Protein AF-A0A953N365-F1 (afdb_monomer)

Structure (mmCIF, N/CA/C/O backbone):
data_AF-A0A953N365-F1
#
_entry.id   AF-A0A953N365-F1
#
loop_
_atom_site.group_PDB
_atom_site.id
_atom_site.type_symbol
_atom_site.label_atom_id
_atom_site.label_alt_id
_atom_site.label_comp_id
_atom_site.label_asym_id
_atom_site.label_entity_id
_atom_site.label_seq_id
_atom_site.pdbx_PDB_ins_code
_atom_site.Cartn_x
_atom_site.Cartn_y
_atom_site.Cartn_z
_atom_site.occupancy
_atom_site.B_iso_or_equiv
_atom_site.auth_seq_id
_atom_site.auth_comp_id
_atom_site.auth_asym_id
_atom_site.auth_atom_id
_atom_site.pdbx_PDB_model_num
ATOM 1 N N . MET A 1 1 ? -22.462 -4.982 56.643 1.00 61.59 1 MET A N 1
ATOM 2 C CA . MET A 1 1 ? -23.560 -4.053 56.995 1.00 61.59 1 MET A CA 1
ATOM 3 C C . MET A 1 1 ? -23.019 -2.972 57.906 1.00 61.59 1 MET A C 1
ATOM 5 O O . MET A 1 1 ? -22.316 -3.292 58.861 1.00 61.59 1 MET A O 1
ATOM 9 N N . ILE A 1 2 ? -23.339 -1.713 57.623 1.00 71.94 2 ILE A N 1
ATOM 10 C CA . ILE A 1 2 ? -23.044 -0.587 58.514 1.00 71.94 2 ILE A CA 1
ATOM 11 C C . ILE A 1 2 ? -23.687 -0.888 59.883 1.00 71.94 2 ILE A C 1
ATOM 13 O O . ILE A 1 2 ? -24.867 -1.233 59.947 1.00 71.94 2 ILE A O 1
ATOM 17 N N . LYS A 1 3 ? -22.914 -0.794 60.979 1.00 67.06 3 LYS A N 1
ATOM 18 C CA . LYS A 1 3 ? -23.350 -1.163 62.349 1.00 67.06 3 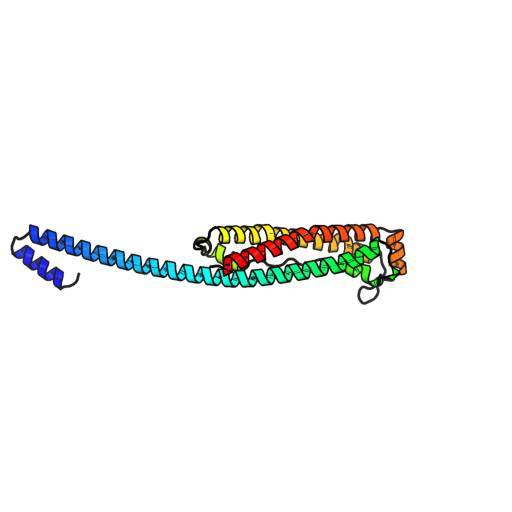LYS A CA 1
ATOM 19 C C . LYS A 1 3 ? -24.690 -0.530 62.750 1.00 67.06 3 LYS A C 1
ATOM 21 O O . LYS A 1 3 ? -25.456 -1.146 63.483 1.00 67.06 3 LYS A O 1
ATOM 26 N N . PHE A 1 4 ? -24.972 0.658 62.227 1.00 70.25 4 PHE A N 1
ATOM 27 C CA . PHE A 1 4 ? -26.191 1.425 62.459 1.00 70.25 4 PHE A CA 1
ATOM 28 C C . PHE A 1 4 ? -27.478 0.669 62.075 1.00 70.25 4 PHE A C 1
ATOM 30 O O . PHE A 1 4 ? -28.364 0.506 62.910 1.00 70.25 4 PHE A O 1
ATOM 37 N N . PHE A 1 5 ? -27.554 0.111 60.860 1.00 66.94 5 PHE A N 1
ATOM 38 C CA . PHE A 1 5 ? -28.740 -0.630 60.403 1.00 66.94 5 PHE A CA 1
ATOM 39 C C . PHE A 1 5 ? -28.930 -1.949 61.160 1.00 66.94 5 PHE A C 1
ATOM 41 O O . PHE A 1 5 ? -30.060 -2.349 61.440 1.00 66.94 5 PHE A O 1
ATOM 48 N N . ARG A 1 6 ? -27.828 -2.585 61.585 1.00 75.31 6 ARG A N 1
ATOM 49 C CA . ARG A 1 6 ? -27.864 -3.812 62.395 1.00 75.31 6 ARG A CA 1
ATOM 50 C C . ARG A 1 6 ? -28.521 -3.585 63.762 1.00 75.31 6 ARG A C 1
ATOM 52 O O . ARG A 1 6 ? -29.311 -4.423 64.187 1.00 75.31 6 ARG A O 1
ATOM 59 N N . ILE A 1 7 ? -28.202 -2.471 64.426 1.00 75.06 7 ILE A N 1
ATOM 60 C CA . ILE A 1 7 ? -28.732 -2.123 65.757 1.00 75.06 7 ILE A CA 1
ATOM 61 C C . ILE A 1 7 ? -30.238 -1.834 65.680 1.00 75.06 7 ILE A C 1
ATOM 63 O O . ILE A 1 7 ? -31.010 -2.367 66.472 1.00 75.06 7 ILE A O 1
ATOM 67 N N . ILE A 1 8 ? -30.677 -1.071 64.673 1.00 71.62 8 ILE A N 1
ATOM 68 C CA . ILE A 1 8 ? -32.102 -0.757 64.461 1.00 71.62 8 ILE A CA 1
ATOM 69 C C . ILE A 1 8 ? -32.916 -2.036 64.225 1.00 71.62 8 ILE A C 1
ATOM 71 O O . ILE A 1 8 ? -33.993 -2.212 64.794 1.00 71.62 8 ILE A O 1
ATOM 75 N N . ARG A 1 9 ? -32.380 -2.972 63.433 1.00 65.88 9 ARG A N 1
ATOM 76 C CA . ARG A 1 9 ? -33.026 -4.262 63.160 1.00 65.88 9 ARG A CA 1
ATOM 77 C C . ARG A 1 9 ? -33.187 -5.123 64.409 1.00 65.88 9 ARG A C 1
ATOM 79 O O . ARG A 1 9 ? -34.238 -5.727 64.585 1.00 65.88 9 ARG A O 1
ATOM 86 N N . GLN A 1 10 ? -32.157 -5.188 65.253 1.00 69.69 10 GLN A N 1
ATOM 87 C CA . GLN A 1 10 ? -32.201 -5.959 66.498 1.00 69.69 10 GLN A CA 1
ATOM 88 C C . GLN A 1 10 ? -33.268 -5.405 67.453 1.00 69.69 10 GLN A C 1
ATOM 90 O O . GLN A 1 10 ? -34.070 -6.183 67.963 1.00 69.69 10 GLN A O 1
ATOM 95 N N . ASN A 1 11 ? -33.360 -4.078 67.583 1.00 67.69 11 ASN A N 1
ATOM 96 C CA . ASN A 1 11 ? -34.347 -3.423 68.446 1.00 67.69 11 ASN A CA 1
ATOM 97 C C . ASN A 1 11 ? -35.804 -3.609 67.964 1.00 67.69 11 ASN A C 1
ATOM 99 O O . ASN A 1 11 ? -36.726 -3.687 68.772 1.00 67.69 11 ASN A O 1
ATOM 103 N N . LEU A 1 12 ? -36.043 -3.714 66.650 1.00 65.25 12 LEU A N 1
ATOM 104 C CA . LEU A 1 12 ? -37.392 -3.912 66.092 1.00 65.25 12 LEU A CA 1
ATOM 105 C C . LEU A 1 12 ? -37.914 -5.351 66.233 1.00 65.25 12 LEU A C 1
ATOM 107 O O . LEU A 1 12 ? -39.128 -5.553 66.309 1.00 65.25 12 LEU A O 1
ATOM 111 N N . VAL A 1 13 ? -37.014 -6.338 66.285 1.00 66.00 13 VAL A N 1
ATOM 112 C CA . VAL A 1 13 ? -37.360 -7.748 66.542 1.00 66.00 13 VAL A CA 1
ATOM 113 C C . VAL A 1 13 ? -37.726 -7.955 68.011 1.00 66.00 13 VAL A C 1
ATOM 115 O O . VAL A 1 13 ? -38.693 -8.653 68.300 1.00 66.00 13 VAL A O 1
ATOM 118 N N . THR A 1 14 ? -37.021 -7.297 68.937 1.00 67.06 14 THR A N 1
ATOM 119 C CA . THR A 1 14 ? -37.312 -7.373 70.379 1.00 67.06 14 THR A CA 1
ATOM 120 C C . THR A 1 14 ? -38.650 -6.738 70.773 1.00 67.06 14 THR A C 1
ATOM 122 O O . THR A 1 14 ? -39.190 -7.070 71.821 1.00 67.06 14 THR A O 1
ATOM 125 N N . GLU A 1 15 ? -39.220 -5.865 69.934 1.00 70.81 15 GLU A N 1
ATOM 126 C CA . GLU A 1 15 ? -40.501 -5.184 70.184 1.00 70.81 15 GLU A CA 1
ATOM 127 C C . GLU A 1 15 ? -41.728 -5.849 69.508 1.00 70.81 15 GLU A C 1
ATOM 129 O O . GLU A 1 15 ? -42.787 -5.227 69.437 1.00 70.81 15 GLU A O 1
ATOM 134 N N . ASN A 1 16 ? -41.629 -7.080 68.977 1.00 66.56 16 ASN A N 1
ATOM 135 C CA . ASN A 1 16 ? -42.711 -7.762 68.226 1.00 66.56 16 ASN A CA 1
ATOM 136 C C . ASN A 1 16 ? -43.213 -7.004 66.968 1.00 66.56 16 ASN A C 1
ATOM 138 O O . ASN A 1 16 ? -44.289 -7.283 66.436 1.00 66.56 16 ASN A O 1
ATOM 142 N N . LYS A 1 17 ? -42.430 -6.060 66.422 1.00 71.88 17 LYS A N 1
ATOM 143 C CA . LYS A 1 17 ? -42.801 -5.232 65.253 1.00 71.88 17 LYS A CA 1
ATOM 144 C C . LYS A 1 17 ? -42.319 -5.844 63.932 1.00 71.88 17 LYS A C 1
ATOM 146 O O . LYS A 1 17 ? -41.606 -5.198 63.158 1.00 71.88 17 LYS A O 1
ATOM 151 N N . PHE A 1 18 ? -42.743 -7.076 63.644 1.00 74.50 18 PHE A N 1
ATOM 152 C CA . PHE A 1 18 ? -42.303 -7.844 62.468 1.00 74.50 18 PHE A CA 1
ATOM 153 C C . PHE A 1 18 ? -42.528 -7.110 61.129 1.00 74.50 18 PHE A C 1
ATOM 155 O O . PHE A 1 18 ? -41.629 -7.058 60.291 1.00 74.50 18 PHE A O 1
ATOM 162 N N . SER A 1 19 ? -43.675 -6.441 60.950 1.00 76.69 19 SER A N 1
ATOM 163 C CA . SER A 1 19 ? -43.961 -5.672 59.725 1.00 76.69 19 SER A CA 1
ATOM 164 C C . SER A 1 19 ? 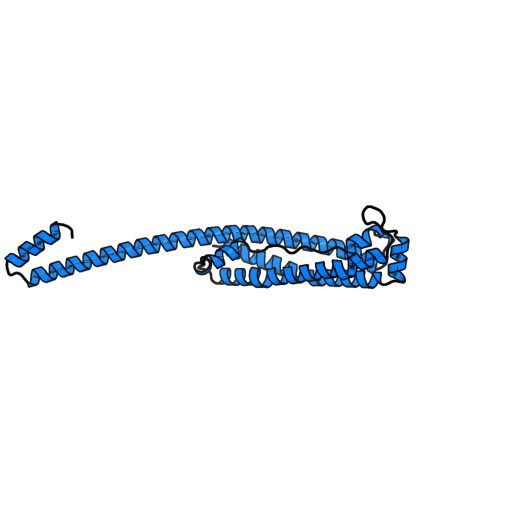-42.989 -4.508 59.507 1.00 76.69 19 SER A C 1
ATOM 166 O O . SER A 1 19 ? -42.607 -4.230 58.374 1.00 76.69 19 SER A O 1
ATOM 168 N N . LYS A 1 20 ? -42.536 -3.841 60.581 1.00 76.31 20 LYS A N 1
ATOM 169 C CA . LYS A 1 20 ? -41.533 -2.769 60.473 1.00 76.31 20 LYS A CA 1
ATOM 170 C C . LYS A 1 20 ? -40.164 -3.350 60.137 1.00 76.31 20 LYS A C 1
ATOM 172 O O . LYS A 1 20 ? -39.502 -2.835 59.245 1.00 76.31 20 LYS A O 1
ATOM 177 N N . TYR A 1 21 ? -39.773 -4.445 60.791 1.00 78.56 21 TYR A N 1
ATOM 178 C CA . TYR A 1 21 ? -38.533 -5.167 60.487 1.00 78.56 21 TYR A CA 1
ATOM 179 C C . TYR A 1 21 ? -38.414 -5.518 58.995 1.00 78.56 21 TYR A C 1
ATOM 181 O O . TYR A 1 21 ? -37.369 -5.263 58.396 1.00 78.56 21 TYR A O 1
ATOM 189 N N . LEU A 1 22 ? -39.490 -6.030 58.386 1.00 80.19 22 LEU A N 1
ATOM 190 C CA . LEU A 1 22 ? -39.501 -6.411 56.973 1.00 80.19 22 LEU A CA 1
ATOM 191 C C . LEU A 1 22 ? -39.268 -5.206 56.042 1.00 80.19 22 LEU A C 1
ATOM 193 O O . LEU A 1 22 ? -38.459 -5.296 55.123 1.00 80.19 22 LEU A O 1
ATOM 197 N N . ILE A 1 23 ? -39.899 -4.059 56.318 1.00 83.06 23 ILE A N 1
ATOM 198 C CA . ILE A 1 23 ? -39.712 -2.819 55.541 1.00 83.06 23 ILE A CA 1
ATOM 199 C C . ILE A 1 23 ? -38.255 -2.335 55.615 1.00 83.06 23 ILE A C 1
ATOM 201 O O . ILE A 1 23 ? -37.673 -1.974 54.593 1.00 83.06 23 ILE A O 1
ATOM 205 N N . TYR A 1 24 ? -37.637 -2.369 56.801 1.00 81.38 24 TYR A N 1
ATOM 206 C CA . TYR A 1 24 ? -36.236 -1.963 56.960 1.00 81.38 24 TYR A CA 1
ATOM 207 C C . TYR A 1 24 ? -35.256 -2.943 56.305 1.00 81.38 24 TYR A C 1
ATOM 209 O O . TYR A 1 24 ? -34.267 -2.504 55.723 1.00 81.38 24 TYR A O 1
ATOM 217 N N . ALA A 1 25 ? -35.525 -4.251 56.357 1.00 83.25 25 ALA A N 1
ATOM 218 C CA . ALA A 1 25 ? -34.706 -5.255 55.679 1.00 83.25 25 ALA A CA 1
ATOM 219 C C . ALA A 1 25 ? -34.778 -5.116 54.147 1.00 83.25 25 ALA A C 1
ATOM 221 O O . ALA A 1 25 ? -33.750 -5.184 53.477 1.00 83.25 25 ALA A O 1
ATOM 222 N N . ILE A 1 26 ? -35.967 -4.848 53.594 1.00 88.31 26 ILE A N 1
ATOM 223 C CA . ILE A 1 26 ? -36.145 -4.560 52.163 1.00 88.31 26 ILE A CA 1
ATOM 224 C C . ILE A 1 26 ? -35.419 -3.264 51.780 1.00 88.31 26 ILE A C 1
ATOM 226 O O . ILE A 1 26 ? -34.705 -3.239 50.781 1.00 88.31 26 ILE A O 1
ATOM 230 N N . GLY A 1 27 ? -35.536 -2.210 52.594 1.00 89.38 27 GLY A N 1
ATOM 231 C CA . GLY A 1 27 ? -34.811 -0.956 52.378 1.00 89.38 27 GLY A CA 1
ATOM 232 C C . GLY A 1 27 ? -33.288 -1.137 52.366 1.00 89.38 27 GLY A C 1
ATOM 233 O O . GLY A 1 27 ? -32.612 -0.567 51.513 1.00 89.38 27 GLY A O 1
ATOM 234 N N . GLU A 1 28 ? -32.745 -1.973 53.259 1.00 88.38 28 GLU A N 1
ATOM 235 C CA . GLU A 1 28 ? -31.317 -2.316 53.294 1.00 88.38 28 GLU A CA 1
ATOM 236 C C . GLU A 1 28 ? -30.876 -3.052 52.019 1.00 88.38 28 GLU A C 1
ATOM 238 O O . GLU A 1 28 ? -29.848 -2.705 51.438 1.00 88.38 28 GLU A O 1
ATOM 243 N N . ILE A 1 29 ? -31.670 -4.013 51.538 1.00 91.00 29 ILE A N 1
ATOM 244 C CA . ILE A 1 29 ? -31.391 -4.729 50.284 1.00 91.00 29 ILE A CA 1
ATOM 245 C C . ILE A 1 29 ? -31.413 -3.764 49.095 1.00 91.00 29 ILE A C 1
ATOM 247 O O . ILE A 1 29 ? -30.477 -3.769 48.301 1.00 91.00 29 ILE A O 1
ATOM 251 N N . ILE A 1 30 ? -32.430 -2.904 48.988 1.00 93.56 30 ILE A N 1
ATOM 252 C CA . ILE A 1 30 ? -32.538 -1.917 47.903 1.00 93.56 30 ILE A CA 1
ATOM 253 C C . ILE A 1 30 ? -31.327 -0.977 47.905 1.00 93.56 30 ILE A C 1
ATOM 255 O O . ILE A 1 30 ? -30.744 -0.727 46.854 1.00 93.56 30 ILE A O 1
ATOM 259 N N . LEU A 1 31 ? -30.903 -0.499 49.077 1.00 92.06 31 LEU A N 1
ATOM 260 C CA . LEU A 1 31 ? -29.749 0.393 49.198 1.00 92.06 31 LEU A CA 1
ATOM 261 C C . LEU A 1 31 ? -28.439 -0.302 48.792 1.00 92.06 31 LEU A C 1
ATOM 263 O O . LEU A 1 31 ? -27.617 0.296 48.098 1.00 92.06 31 LEU A O 1
ATOM 267 N N . VAL A 1 32 ? -28.259 -1.574 49.163 1.00 92.94 32 VAL A N 1
ATOM 268 C CA . VAL A 1 32 ? -27.117 -2.390 48.714 1.00 92.94 32 VAL A CA 1
ATOM 269 C C . VAL A 1 32 ? -27.152 -2.603 47.200 1.00 92.94 32 VAL A C 1
ATOM 271 O O . VAL A 1 32 ? -26.127 -2.431 46.543 1.00 92.94 32 VAL A O 1
ATOM 274 N N . VAL A 1 33 ? -28.317 -2.927 46.634 1.00 96.06 33 VAL A N 1
ATOM 275 C CA . VAL A 1 33 ? -28.493 -3.117 45.186 1.00 96.06 33 VAL A CA 1
ATOM 276 C C . VAL A 1 33 ? -28.160 -1.832 44.427 1.00 96.06 33 VAL A C 1
ATOM 278 O O . VAL A 1 33 ? -27.395 -1.889 43.469 1.00 96.06 33 VAL A O 1
ATOM 281 N N . ILE A 1 34 ? -28.638 -0.669 44.882 1.00 97.19 34 ILE A N 1
ATOM 282 C CA . ILE A 1 34 ? -28.282 0.635 44.296 1.00 97.19 34 ILE A CA 1
ATOM 283 C C . ILE A 1 34 ? -26.765 0.857 44.345 1.00 97.19 34 ILE A C 1
ATOM 285 O O . ILE A 1 34 ? -26.176 1.261 43.345 1.00 97.19 34 ILE A O 1
ATOM 289 N N . GLY A 1 35 ? -26.117 0.546 45.472 1.00 96.38 35 GLY A N 1
ATOM 290 C CA . GLY A 1 35 ? -24.662 0.646 45.602 1.00 96.38 35 GLY A CA 1
ATOM 291 C C . GLY A 1 35 ? -23.907 -0.224 44.591 1.00 96.38 35 GLY A C 1
ATOM 292 O O . GLY A 1 35 ? -22.968 0.252 43.953 1.00 96.38 35 GLY A O 1
ATOM 29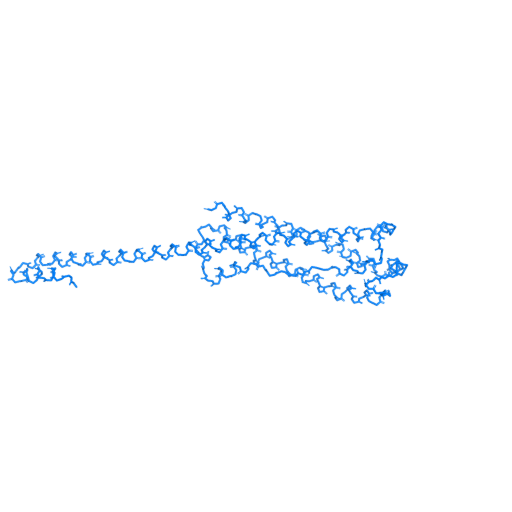3 N N . ILE A 1 36 ? -24.344 -1.472 44.394 1.00 96.50 36 ILE A N 1
ATOM 294 C CA . ILE A 1 36 ? -23.760 -2.394 43.406 1.00 96.50 36 ILE A CA 1
ATOM 295 C C . ILE A 1 36 ? -23.976 -1.870 41.981 1.00 96.50 36 ILE A C 1
ATOM 297 O O . ILE A 1 36 ? -23.036 -1.847 41.190 1.00 96.50 36 ILE A O 1
ATOM 301 N N . LEU A 1 37 ? -25.186 -1.409 41.655 1.00 97.44 37 LEU A N 1
ATOM 302 C CA . LEU A 1 37 ? -25.501 -0.873 40.330 1.00 97.44 37 LEU A CA 1
ATOM 303 C C . LEU A 1 37 ? -24.665 0.368 40.003 1.00 97.44 37 LEU A C 1
ATOM 305 O O . LEU A 1 37 ? -24.142 0.469 38.894 1.00 97.44 37 LEU A O 1
ATOM 309 N N . ILE A 1 38 ? -24.484 1.282 40.961 1.00 97.12 38 ILE A N 1
ATOM 310 C CA . ILE A 1 38 ? -23.616 2.455 40.793 1.00 97.12 38 ILE A CA 1
ATOM 311 C C . ILE A 1 38 ? -22.163 2.017 40.578 1.00 97.12 38 ILE A C 1
ATOM 313 O O . ILE A 1 38 ? -21.513 2.515 39.662 1.00 97.12 38 ILE A O 1
ATOM 317 N N . ALA A 1 39 ? -21.661 1.060 41.365 1.00 96.88 39 ALA A N 1
ATOM 318 C CA . ALA A 1 39 ? -20.298 0.551 41.213 1.00 96.88 39 ALA A CA 1
ATOM 319 C C . ALA A 1 39 ? -20.058 -0.072 39.824 1.00 96.88 39 ALA A C 1
ATOM 321 O O . ALA A 1 39 ? -19.062 0.249 39.176 1.00 96.88 39 ALA A O 1
ATOM 322 N N . ILE A 1 40 ? -20.990 -0.899 39.336 1.00 97.75 40 ILE A N 1
ATOM 323 C CA . ILE A 1 40 ? -20.934 -1.477 37.982 1.00 97.75 40 ILE A CA 1
ATOM 324 C C . ILE A 1 40 ? -20.993 -0.370 36.925 1.00 97.75 40 ILE A C 1
ATOM 326 O O . ILE A 1 40 ? -20.210 -0.382 35.980 1.00 97.75 40 ILE A O 1
ATOM 330 N N . SER A 1 41 ? -21.874 0.616 37.102 1.00 96.06 41 SER A N 1
ATOM 331 C CA . SER A 1 41 ? -22.034 1.723 36.152 1.00 96.06 41 SER A CA 1
ATOM 332 C C . SER A 1 41 ? -20.763 2.568 36.035 1.00 96.06 41 SER A C 1
ATOM 334 O O . SER A 1 41 ? -20.340 2.886 34.927 1.00 96.06 41 SER A O 1
ATOM 336 N N . ILE A 1 42 ? -20.113 2.891 37.159 1.00 97.38 42 ILE A N 1
ATOM 337 C CA . ILE A 1 42 ? -18.836 3.625 37.179 1.00 97.38 42 ILE A CA 1
ATOM 338 C C . ILE A 1 42 ? -17.732 2.807 36.500 1.00 97.38 42 ILE A C 1
ATOM 340 O O . ILE A 1 42 ? -16.946 3.361 35.731 1.00 97.38 42 ILE A O 1
ATOM 344 N N . ASN A 1 43 ? -17.674 1.497 36.761 1.00 97.00 43 ASN A N 1
ATOM 345 C CA . ASN A 1 43 ? -16.692 0.616 36.135 1.00 97.00 43 ASN A CA 1
ATOM 346 C C . ASN A 1 43 ? -16.873 0.552 34.611 1.00 97.00 43 ASN A C 1
ATOM 348 O O . ASN A 1 43 ? -15.904 0.752 33.883 1.00 97.00 43 ASN A O 1
ATOM 352 N N . ASN A 1 44 ? -18.104 0.347 34.136 1.00 97.00 44 ASN A N 1
ATOM 353 C CA . ASN A 1 44 ? -18.409 0.302 32.705 1.00 97.00 44 ASN A CA 1
ATOM 354 C C . ASN A 1 44 ? -18.087 1.637 32.024 1.00 97.00 44 ASN A C 1
ATOM 356 O O . ASN A 1 44 ? -17.410 1.651 31.007 1.00 97.00 44 ASN A O 1
ATOM 360 N N . TRP A 1 45 ? -18.453 2.766 32.640 1.00 97.00 45 TRP A N 1
ATOM 361 C CA . TRP A 1 45 ? -18.104 4.087 32.112 1.00 97.00 45 TRP A CA 1
ATOM 362 C C . TRP A 1 45 ? -16.586 4.306 32.004 1.00 97.00 45 TRP A C 1
ATOM 364 O O . TRP A 1 45 ? -16.106 4.908 31.042 1.00 97.00 45 TRP A O 1
ATOM 374 N N . ASN A 1 46 ? -15.806 3.814 32.973 1.00 97.12 46 ASN A N 1
ATOM 375 C CA . ASN A 1 46 ? -14.349 3.889 32.899 1.00 97.12 46 ASN A CA 1
ATOM 376 C C . ASN A 1 46 ? -13.775 3.009 31.774 1.00 97.12 46 ASN A C 1
ATOM 378 O O . ASN A 1 46 ? -12.846 3.455 31.103 1.00 97.12 46 ASN A O 1
ATOM 382 N N . ILE A 1 47 ? -14.319 1.805 31.563 1.00 96.38 47 ILE A N 1
ATOM 383 C CA . ILE A 1 47 ? -13.936 0.916 30.454 1.00 96.38 47 ILE A CA 1
ATOM 384 C C . ILE A 1 47 ? -14.238 1.595 29.115 1.00 96.38 47 ILE A C 1
ATOM 386 O O . ILE A 1 47 ? -13.310 1.806 28.337 1.00 96.38 47 ILE A O 1
ATOM 390 N N . ASP A 1 48 ? -15.471 2.067 28.912 1.00 95.38 48 ASP A N 1
ATOM 391 C CA . ASP A 1 48 ? -15.882 2.764 27.687 1.00 95.38 48 ASP A CA 1
ATOM 392 C C . ASP A 1 48 ? -14.968 3.967 27.392 1.00 95.38 48 ASP A C 1
ATOM 394 O O . ASP A 1 48 ? -14.580 4.225 26.252 1.00 95.38 48 ASP A O 1
ATOM 398 N N . ARG A 1 49 ? -14.584 4.725 28.429 1.00 96.38 49 ARG A N 1
ATOM 399 C CA . ARG A 1 49 ? -13.661 5.862 28.296 1.00 96.38 49 ARG A CA 1
ATOM 400 C C . ARG A 1 49 ? -12.270 5.427 27.831 1.00 96.38 49 ARG A C 1
ATOM 402 O O . ARG A 1 49 ? -11.66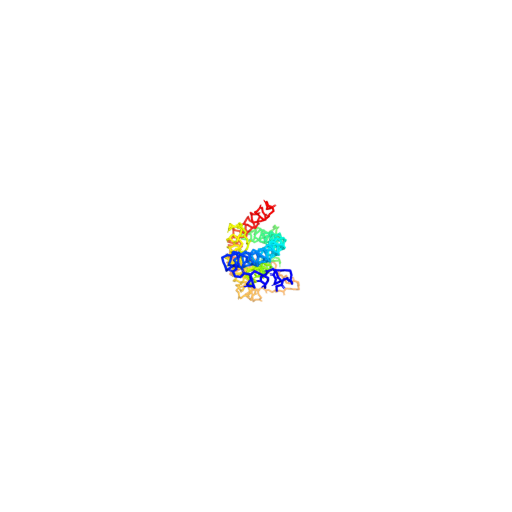6 6.123 27.014 1.00 96.38 49 ARG A O 1
ATOM 409 N N . LEU A 1 50 ? -11.738 4.336 28.382 1.00 97.25 50 LEU A N 1
ATOM 410 C CA . LEU A 1 50 ? -10.422 3.815 28.007 1.00 97.25 50 LEU A CA 1
ATOM 411 C C . LEU A 1 50 ? -10.435 3.277 26.572 1.00 97.25 50 LEU A C 1
ATOM 413 O O . LEU A 1 50 ? -9.557 3.640 25.795 1.00 97.25 50 LEU A O 1
ATOM 417 N N . GLU A 1 51 ? -11.471 2.531 26.191 1.00 96.88 51 GLU A N 1
ATOM 418 C CA . GLU A 1 51 ? -11.648 2.020 24.828 1.00 96.88 51 GLU A CA 1
ATOM 419 C C . GLU A 1 51 ? -11.745 3.158 23.805 1.00 96.88 51 GLU A C 1
ATOM 421 O O . GLU A 1 51 ? -11.067 3.133 22.779 1.00 96.88 51 GLU A O 1
ATOM 426 N N . LYS A 1 52 ? -12.515 4.218 24.095 1.00 95.25 52 LYS A N 1
ATOM 427 C CA . LYS A 1 52 ? -12.595 5.400 23.216 1.00 95.25 52 LYS A CA 1
ATOM 428 C C . LYS A 1 52 ? -11.247 6.095 23.046 1.00 95.25 52 LYS A C 1
ATOM 430 O O . LYS A 1 52 ? -10.931 6.550 21.946 1.00 95.25 52 LYS A O 1
ATOM 435 N N . LYS A 1 53 ? -10.448 6.171 24.115 1.00 96.75 53 LYS A N 1
ATOM 436 C CA . LYS A 1 53 ? -9.093 6.729 24.057 1.00 96.75 53 LYS A CA 1
ATOM 437 C C . LYS A 1 53 ? -8.178 5.869 23.183 1.00 96.75 53 LYS A C 1
ATOM 439 O O . LYS A 1 53 ? -7.436 6.413 22.373 1.00 96.75 53 LYS A O 1
ATOM 444 N N . GLU A 1 54 ? -8.242 4.548 23.310 1.00 97.56 54 GLU A N 1
ATOM 445 C CA . GLU A 1 54 ? -7.458 3.644 22.464 1.00 97.56 54 GLU A CA 1
ATOM 446 C C . GLU A 1 54 ? -7.883 3.706 20.996 1.00 97.56 54 GLU A C 1
ATOM 448 O O . GLU A 1 54 ? -7.020 3.775 20.124 1.00 97.56 54 GLU A O 1
ATOM 453 N N . VAL A 1 55 ? -9.189 3.776 20.709 1.00 97.38 55 VAL A N 1
ATOM 454 C CA . VAL A 1 55 ? -9.694 4.005 19.347 1.00 97.38 55 VAL A CA 1
ATOM 455 C C . VAL A 1 55 ? -9.111 5.289 18.760 1.00 97.38 55 VAL A C 1
ATOM 457 O O . VAL A 1 55 ? -8.644 5.266 17.625 1.00 97.38 55 VAL A O 1
ATOM 460 N N . ALA A 1 56 ? -9.121 6.396 19.508 1.00 96.50 56 ALA A N 1
ATOM 461 C CA . ALA A 1 56 ? -8.558 7.662 19.041 1.00 96.50 56 ALA A CA 1
ATOM 462 C C . ALA A 1 56 ? -7.058 7.535 18.726 1.00 96.50 56 ALA A C 1
ATOM 464 O O . ALA A 1 56 ? -6.637 7.902 17.632 1.00 96.50 56 ALA A O 1
ATOM 465 N N . ASN A 1 57 ? -6.283 6.920 19.626 1.00 97.75 57 ASN A N 1
ATOM 466 C CA . ASN A 1 57 ? -4.850 6.694 19.421 1.00 97.75 57 ASN A CA 1
ATOM 467 C C . ASN A 1 57 ? -4.565 5.839 18.173 1.00 97.75 57 ASN A C 1
ATOM 469 O O . ASN A 1 57 ? -3.641 6.133 17.417 1.00 97.75 57 ASN A O 1
ATOM 473 N N . PHE A 1 58 ? -5.337 4.770 17.947 1.00 98.19 58 PHE A N 1
ATOM 474 C CA . PHE A 1 58 ? -5.178 3.943 16.749 1.00 98.19 58 PHE A CA 1
ATOM 475 C C . PHE A 1 58 ? -5.532 4.709 15.478 1.00 98.19 58 PHE A C 1
ATOM 477 O O . PHE A 1 58 ? -4.812 4.594 14.492 1.00 98.19 58 PHE A O 1
ATOM 484 N N . LEU A 1 59 ? -6.615 5.491 15.488 1.00 97.62 59 LEU A N 1
ATOM 485 C CA . LEU A 1 59 ? -7.020 6.273 14.322 1.00 97.62 59 LEU A CA 1
ATOM 486 C C . LEU A 1 59 ? -5.987 7.354 13.965 1.00 97.62 59 LEU A C 1
ATOM 488 O O . LEU A 1 59 ? -5.716 7.526 12.784 1.00 97.62 59 LEU A O 1
ATOM 492 N N . GLU A 1 60 ? -5.356 8.000 14.949 1.00 97.81 60 GLU A N 1
ATOM 493 C CA . GLU A 1 60 ? -4.259 8.960 14.731 1.00 97.81 60 GLU A CA 1
ATOM 494 C C . GLU A 1 60 ? -3.020 8.293 14.101 1.00 97.81 60 GLU A C 1
ATOM 496 O O . GLU A 1 60 ? -2.418 8.806 13.152 1.00 97.81 60 GLU A O 1
ATOM 501 N N . GLN A 1 61 ? -2.651 7.101 14.581 1.00 98.31 61 GLN A N 1
ATOM 502 C CA . GLN A 1 61 ? -1.556 6.329 13.986 1.00 98.31 61 GLN A CA 1
ATOM 503 C C . GLN A 1 61 ? -1.888 5.888 12.560 1.00 98.31 61 GLN A C 1
ATOM 505 O O . GLN A 1 61 ? -1.054 6.019 11.669 1.00 98.31 61 GLN A O 1
ATOM 510 N N . ILE A 1 62 ? -3.109 5.402 12.335 1.00 98.50 62 ILE A N 1
ATOM 511 C CA . ILE A 1 62 ? -3.589 4.998 11.011 1.00 98.50 62 ILE A CA 1
ATOM 512 C C . ILE A 1 62 ? -3.606 6.197 10.060 1.00 98.50 62 ILE A C 1
ATOM 514 O O . ILE A 1 62 ? -3.179 6.063 8.923 1.00 98.50 62 ILE A O 1
ATOM 518 N N . GLU A 1 63 ? -4.037 7.377 10.503 1.00 98.38 63 GLU A N 1
ATOM 519 C CA . GLU A 1 63 ? -3.967 8.603 9.700 1.00 98.38 63 GLU A CA 1
ATOM 520 C C . GLU A 1 63 ? -2.526 8.920 9.278 1.00 98.38 63 GLU A C 1
ATOM 522 O O . GLU A 1 63 ? -2.259 9.221 8.112 1.00 98.38 63 GLU A O 1
ATOM 527 N N . THR A 1 64 ? -1.577 8.796 10.206 1.00 98.31 64 THR A N 1
ATOM 528 C CA . THR A 1 64 ? -0.150 8.969 9.907 1.00 98.31 64 THR A CA 1
ATOM 529 C C . THR A 1 64 ? 0.329 7.935 8.882 1.00 98.31 64 THR A C 1
ATOM 531 O O . THR A 1 64 ? 0.985 8.293 7.905 1.00 98.31 64 THR A O 1
ATOM 534 N N . GLU A 1 65 ? -0.025 6.659 9.056 1.00 98.56 65 GLU A N 1
ATOM 535 C CA . GLU A 1 65 ? 0.304 5.582 8.113 1.00 98.56 65 GLU A CA 1
ATOM 536 C C . GLU A 1 65 ? -0.312 5.814 6.724 1.00 98.56 65 GLU A C 1
ATOM 538 O O . GLU A 1 65 ? 0.381 5.642 5.725 1.00 98.56 65 GLU A O 1
ATOM 543 N N . LEU A 1 66 ? -1.562 6.278 6.637 1.00 98.75 66 LEU A N 1
ATOM 544 C CA . LEU A 1 66 ? -2.227 6.607 5.370 1.00 98.75 66 LEU A CA 1
ATOM 545 C C . LEU A 1 66 ? -1.503 7.726 4.612 1.00 98.75 66 LEU A C 1
ATOM 547 O O . LEU A 1 66 ? -1.382 7.664 3.389 1.00 98.75 66 LEU A O 1
ATOM 551 N N . ASN A 1 67 ? -0.975 8.730 5.315 1.00 98.56 67 ASN A N 1
ATOM 552 C CA . ASN A 1 67 ? -0.148 9.760 4.684 1.00 98.56 67 ASN A CA 1
ATOM 553 C C . ASN A 1 67 ? 1.149 9.170 4.105 1.00 98.56 67 ASN A C 1
ATOM 555 O O . ASN A 1 67 ? 1.530 9.503 2.981 1.00 98.56 67 ASN A O 1
ATOM 559 N N . TRP A 1 68 ? 1.801 8.251 4.824 1.00 98.44 68 TRP A N 1
ATOM 560 C CA . TRP A 1 68 ? 2.966 7.528 4.301 1.00 98.44 68 TRP A CA 1
ATOM 561 C C . TRP A 1 68 ? 2.622 6.635 3.108 1.00 98.44 68 TRP A C 1
ATOM 563 O O . TRP A 1 68 ? 3.411 6.547 2.167 1.00 98.44 68 TRP A O 1
ATOM 573 N N . ASP A 1 69 ? 1.447 6.006 3.113 1.00 98.44 69 ASP A N 1
ATOM 574 C CA . ASP A 1 69 ? 0.952 5.227 1.979 1.00 98.44 69 ASP A CA 1
ATOM 575 C C . ASP A 1 69 ? 0.796 6.105 0.732 1.00 98.44 69 ASP A C 1
ATOM 577 O O . ASP A 1 69 ? 1.273 5.742 -0.342 1.00 98.44 69 ASP A O 1
ATOM 581 N N . ILE A 1 70 ? 0.193 7.291 0.872 1.00 98.62 70 ILE A N 1
ATOM 582 C CA . ILE A 1 70 ? 0.038 8.257 -0.226 1.00 98.62 70 ILE A CA 1
ATOM 583 C C . ILE A 1 70 ? 1.403 8.688 -0.774 1.00 98.62 70 ILE A C 1
ATOM 585 O O . ILE A 1 70 ? 1.581 8.762 -1.990 1.00 98.62 70 ILE A O 1
ATOM 589 N N . ILE A 1 71 ? 2.379 8.964 0.097 1.00 98.31 71 ILE A N 1
ATOM 590 C CA . ILE A 1 71 ? 3.743 9.320 -0.324 1.00 98.31 71 ILE A CA 1
ATOM 591 C C . ILE A 1 71 ? 4.370 8.177 -1.132 1.00 98.31 71 ILE A C 1
ATOM 593 O O . ILE A 1 71 ? 4.891 8.421 -2.221 1.00 98.31 71 ILE A O 1
ATOM 597 N N . HIS A 1 72 ? 4.270 6.940 -0.641 1.00 97.81 72 HIS A N 1
ATOM 598 C CA . HIS A 1 72 ? 4.769 5.746 -1.330 1.00 97.81 72 HIS A CA 1
ATOM 599 C C . HIS A 1 72 ? 4.138 5.579 -2.719 1.00 97.81 72 HIS A C 1
ATOM 601 O O . HIS A 1 72 ? 4.841 5.395 -3.716 1.00 97.81 72 HIS A O 1
ATOM 607 N N . PHE A 1 73 ? 2.813 5.696 -2.810 1.00 98.19 73 PHE A N 1
ATOM 608 C CA . PHE A 1 73 ? 2.097 5.583 -4.078 1.00 98.19 73 PHE A CA 1
ATOM 609 C C . PHE A 1 73 ? 2.488 6.685 -5.069 1.00 98.19 73 PHE A C 1
ATOM 611 O O . PHE A 1 73 ? 2.743 6.386 -6.233 1.00 98.19 73 PHE A O 1
ATOM 618 N N . ASN A 1 74 ? 2.624 7.936 -4.620 1.00 98.25 74 ASN A N 1
ATOM 619 C CA . ASN A 1 74 ? 3.066 9.039 -5.479 1.00 98.25 74 ASN A CA 1
ATOM 620 C C . ASN A 1 74 ? 4.502 8.854 -5.988 1.00 98.25 74 ASN A C 1
ATOM 622 O O . ASN A 1 74 ? 4.784 9.131 -7.153 1.00 98.25 74 ASN A O 1
ATOM 626 N N . GLN A 1 75 ? 5.413 8.366 -5.143 1.00 97.19 75 GLN A N 1
ATOM 627 C CA . GLN A 1 75 ? 6.784 8.051 -5.559 1.00 97.19 75 GLN A CA 1
ATOM 628 C C . GLN A 1 75 ? 6.806 6.928 -6.601 1.00 97.19 75 GLN A C 1
ATOM 630 O O . GLN A 1 75 ? 7.502 7.036 -7.611 1.00 97.19 75 GLN A O 1
ATOM 635 N N . THR A 1 76 ? 6.001 5.884 -6.389 1.00 96.69 76 THR A N 1
ATOM 636 C CA . THR A 1 76 ? 5.837 4.777 -7.342 1.00 96.69 76 THR A CA 1
ATOM 637 C C . THR A 1 76 ? 5.317 5.291 -8.685 1.00 96.69 76 THR A C 1
ATOM 639 O O . THR A 1 76 ? 5.902 4.998 -9.725 1.00 96.69 76 THR A O 1
ATOM 642 N N . LEU A 1 77 ? 4.269 6.120 -8.665 1.00 97.06 77 LEU A N 1
ATOM 643 C CA . LEU A 1 77 ? 3.671 6.700 -9.866 1.00 97.06 77 LEU A CA 1
ATOM 644 C C . LEU A 1 77 ? 4.661 7.588 -10.629 1.00 97.06 77 LEU A C 1
ATOM 646 O O . LEU A 1 77 ? 4.788 7.463 -11.844 1.00 97.06 77 LEU A O 1
ATOM 650 N N . SER A 1 78 ? 5.408 8.437 -9.920 1.00 97.25 78 SER A N 1
ATOM 651 C CA . SER A 1 78 ? 6.430 9.295 -10.527 1.00 97.25 78 SER A CA 1
ATOM 652 C C . SER A 1 78 ? 7.549 8.484 -11.183 1.00 97.25 78 SER A C 1
ATOM 654 O O . SER A 1 78 ? 8.008 8.845 -12.268 1.00 97.25 78 SER A O 1
ATOM 656 N N . ASN A 1 79 ? 7.974 7.380 -10.559 1.00 95.56 79 ASN A N 1
ATOM 657 C CA . ASN A 1 79 ? 8.945 6.474 -11.161 1.00 95.56 79 ASN A CA 1
ATOM 658 C C . ASN A 1 79 ? 8.368 5.835 -12.426 1.00 95.56 79 ASN A C 1
ATOM 660 O O . ASN A 1 79 ? 8.987 5.958 -13.480 1.00 95.56 79 ASN A O 1
ATOM 664 N N . ILE A 1 80 ? 7.179 5.230 -12.342 1.00 96.06 80 ILE A N 1
ATOM 665 C CA . ILE A 1 80 ? 6.482 4.630 -13.489 1.00 96.06 80 ILE A CA 1
ATOM 666 C C . ILE A 1 80 ? 6.414 5.618 -14.658 1.00 96.06 80 ILE A C 1
ATOM 668 O O . ILE A 1 80 ? 6.891 5.307 -15.742 1.00 96.06 80 ILE A O 1
ATOM 672 N N . GLN A 1 81 ? 5.933 6.840 -14.428 1.00 96.25 81 GLN A N 1
ATOM 673 C CA . GLN A 1 81 ? 5.823 7.868 -15.468 1.00 96.25 81 GLN A CA 1
ATOM 674 C C . GLN A 1 81 ? 7.174 8.205 -16.112 1.00 96.25 81 GLN A C 1
ATOM 676 O O . GLN A 1 81 ? 7.260 8.341 -17.332 1.00 96.25 81 GLN A O 1
ATOM 681 N N . ARG A 1 82 ? 8.242 8.315 -15.311 1.00 96.50 82 ARG A N 1
ATOM 682 C CA . ARG A 1 82 ? 9.594 8.584 -15.816 1.00 96.50 82 ARG A CA 1
ATOM 683 C C . ARG A 1 82 ? 10.099 7.455 -16.717 1.00 96.50 82 ARG A C 1
ATOM 685 O O . ARG A 1 82 ? 10.674 7.739 -17.766 1.00 96.50 82 ARG A O 1
ATOM 692 N N . TYR A 1 83 ? 9.911 6.200 -16.312 1.00 96.88 83 TYR A N 1
ATOM 693 C CA . TYR A 1 83 ? 10.382 5.051 -17.088 1.00 96.88 83 TYR A CA 1
ATOM 694 C C . TYR A 1 83 ? 9.517 4.793 -18.320 1.00 96.88 83 TYR A C 1
ATOM 696 O O . TYR A 1 83 ? 10.075 4.544 -19.382 1.00 96.88 83 TYR A O 1
ATOM 704 N N . THR A 1 84 ? 8.194 4.938 -18.224 1.00 97.06 84 THR A N 1
ATOM 705 C CA . THR A 1 84 ? 7.299 4.878 -19.387 1.00 97.06 84 THR A CA 1
ATOM 706 C C . THR A 1 84 ? 7.680 5.935 -20.418 1.00 97.06 84 THR A C 1
ATOM 708 O O . THR A 1 84 ? 7.893 5.581 -21.567 1.00 97.06 84 THR A O 1
ATOM 711 N N . TYR A 1 85 ? 7.918 7.189 -20.009 1.00 97.19 85 TYR A N 1
ATOM 712 C CA . TYR A 1 85 ? 8.375 8.238 -20.930 1.00 97.19 85 TYR A CA 1
ATOM 713 C C . TYR A 1 85 ? 9.653 7.845 -21.686 1.00 97.19 85 TYR A C 1
ATOM 715 O O . TYR A 1 85 ? 9.745 8.040 -22.896 1.00 97.19 85 TYR A O 1
ATOM 723 N N . TYR A 1 86 ? 10.647 7.288 -20.986 1.00 98.00 86 TYR A N 1
ATOM 724 C CA . TYR A 1 86 ? 11.877 6.815 -21.621 1.00 98.00 86 TYR A CA 1
ATOM 725 C C . TYR A 1 86 ? 11.600 5.659 -22.594 1.00 98.00 86 TYR A C 1
ATOM 727 O O . TYR A 1 86 ? 12.070 5.684 -23.730 1.00 98.00 86 TYR A O 1
ATOM 735 N N . LEU A 1 87 ? 10.822 4.660 -22.170 1.00 98.19 87 LEU A N 1
ATOM 736 C CA . LEU A 1 87 ? 10.512 3.482 -22.978 1.00 98.19 87 LEU A CA 1
ATOM 737 C C . LEU A 1 87 ? 9.644 3.822 -24.199 1.00 98.19 87 LEU A C 1
ATOM 739 O O . LEU A 1 87 ? 9.853 3.232 -25.255 1.00 98.19 87 LEU A O 1
ATOM 743 N N . ASP A 1 88 ? 8.757 4.812 -24.112 1.00 98.19 88 ASP A N 1
ATOM 744 C CA . ASP A 1 88 ? 7.981 5.309 -25.252 1.00 98.19 88 ASP A CA 1
ATOM 745 C C . ASP A 1 88 ? 8.898 5.876 -26.337 1.00 98.19 88 ASP A C 1
ATOM 747 O O . ASP A 1 88 ? 8.721 5.584 -27.517 1.00 98.19 88 ASP A O 1
ATOM 751 N N . LYS A 1 89 ? 9.945 6.623 -25.959 1.00 98.44 89 LYS A N 1
ATOM 752 C CA . LYS A 1 89 ? 10.953 7.107 -26.919 1.00 98.44 89 LYS A CA 1
ATOM 753 C C . LYS A 1 89 ? 11.699 5.957 -27.592 1.00 98.44 89 LYS A C 1
ATOM 755 O O . LYS A 1 89 ? 11.989 6.039 -28.785 1.00 98.44 89 LYS A O 1
ATOM 760 N N . VAL A 1 90 ? 11.971 4.878 -26.855 1.00 98.12 90 VAL A N 1
ATOM 761 C CA . VAL A 1 90 ? 12.578 3.654 -27.403 1.00 98.12 90 VAL A CA 1
ATOM 762 C C . VAL A 1 90 ? 11.622 2.972 -28.386 1.00 98.12 90 VAL A C 1
ATOM 764 O O . VAL A 1 90 ? 12.043 2.614 -29.487 1.00 98.12 90 VAL A O 1
ATOM 767 N N . SER A 1 91 ? 10.346 2.825 -28.019 1.00 97.81 91 SER A N 1
ATOM 768 C CA . SER A 1 91 ? 9.310 2.202 -28.855 1.00 97.81 91 SER A CA 1
ATOM 769 C C . SER A 1 91 ? 9.067 2.990 -30.150 1.00 97.81 91 SER A C 1
ATOM 771 O O . SER A 1 91 ? 9.036 2.416 -31.240 1.00 97.81 91 SER A O 1
ATOM 773 N N . ASP A 1 92 ? 9.045 4.321 -30.050 1.00 97.94 92 ASP A N 1
ATOM 774 C CA . ASP A 1 92 ? 8.913 5.267 -31.165 1.00 97.94 92 ASP A CA 1
ATOM 775 C C . ASP A 1 92 ? 10.177 5.395 -32.036 1.00 97.94 92 ASP A C 1
ATOM 777 O O . ASP A 1 92 ? 10.170 6.141 -33.018 1.00 97.94 92 ASP A O 1
ATOM 781 N N . ARG A 1 93 ? 11.273 4.706 -31.688 1.00 97.50 93 ARG A N 1
ATOM 782 C CA . ARG A 1 93 ? 12.581 4.791 -32.368 1.00 97.50 93 ARG A CA 1
ATOM 783 C C . ARG A 1 93 ? 13.217 6.191 -32.349 1.00 97.50 93 ARG A C 1
ATOM 785 O O . ARG A 1 93 ? 14.029 6.516 -33.213 1.00 97.50 93 ARG A O 1
ATOM 792 N N . LYS A 1 94 ? 12.894 7.018 -31.350 1.00 97.44 94 LYS A N 1
ATOM 793 C CA . LYS A 1 94 ? 13.459 8.367 -31.130 1.00 97.44 94 LYS A CA 1
ATOM 794 C C . LYS A 1 94 ? 14.768 8.292 -30.343 1.00 97.44 94 LYS A C 1
ATOM 796 O O . LYS A 1 94 ? 14.895 8.840 -29.249 1.00 97.44 94 LYS A O 1
ATOM 801 N N . TYR A 1 95 ? 15.720 7.523 -30.863 1.00 95.81 95 TYR A N 1
ATOM 802 C CA . TYR A 1 95 ? 16.967 7.189 -30.167 1.00 95.81 95 TYR A CA 1
ATOM 803 C C . TYR A 1 95 ? 17.899 8.387 -29.967 1.00 95.81 95 TYR A C 1
ATOM 805 O O . TYR A 1 95 ? 18.709 8.384 -29.050 1.00 95.81 95 TYR A O 1
ATOM 813 N N . ASP A 1 96 ? 17.776 9.415 -30.801 1.00 96.12 96 ASP A N 1
ATOM 814 C CA . ASP A 1 96 ? 18.519 10.671 -30.718 1.00 96.12 96 ASP A CA 1
ATOM 815 C C . ASP A 1 96 ? 18.086 11.565 -29.543 1.00 96.12 96 ASP A C 1
ATOM 817 O O . ASP A 1 96 ? 18.827 12.464 -29.146 1.00 96.12 96 ASP A O 1
ATOM 821 N N . GLU A 1 97 ? 16.919 11.303 -28.950 1.00 96.19 97 GLU A N 1
ATOM 822 C CA . GLU A 1 97 ? 16.382 12.069 -27.821 1.00 96.19 97 GLU A CA 1
ATOM 823 C C . GLU A 1 97 ? 16.766 11.494 -26.442 1.00 96.19 97 GLU A C 1
ATOM 825 O O . GLU A 1 97 ? 16.471 12.113 -25.416 1.00 96.19 97 GLU A O 1
ATOM 830 N N . ILE A 1 98 ? 17.390 10.312 -26.389 1.00 96.44 98 ILE A N 1
ATOM 831 C CA . ILE A 1 98 ? 17.634 9.563 -25.147 1.00 96.44 98 ILE A CA 1
ATOM 832 C C . ILE A 1 98 ? 19.013 8.894 -25.119 1.00 96.44 98 ILE A C 1
ATOM 834 O O . ILE A 1 98 ? 19.607 8.583 -26.145 1.00 96.44 98 ILE A O 1
ATOM 838 N N . ASP A 1 99 ? 19.510 8.602 -23.917 1.00 95.94 99 ASP A N 1
ATOM 839 C CA . ASP A 1 99 ? 20.685 7.747 -23.741 1.00 95.94 99 ASP A CA 1
ATOM 840 C C . ASP A 1 99 ? 20.269 6.268 -23.734 1.00 95.94 99 ASP A C 1
ATOM 842 O O . ASP A 1 99 ? 19.782 5.745 -22.727 1.00 95.94 99 ASP A O 1
ATOM 846 N N . LEU A 1 100 ? 20.456 5.581 -24.864 1.00 95.44 100 LEU A N 1
ATOM 847 C CA . LEU A 1 100 ? 20.139 4.155 -25.011 1.00 95.44 100 LEU A CA 1
ATOM 848 C C . LEU A 1 100 ? 21.010 3.227 -24.158 1.00 95.44 100 LEU A C 1
ATOM 850 O O . LEU A 1 100 ? 20.613 2.086 -23.919 1.00 95.44 100 LEU A O 1
ATOM 854 N N . SER A 1 101 ? 22.159 3.690 -23.656 1.00 94.38 101 SER A N 1
ATOM 855 C CA . SER A 1 101 ? 22.993 2.860 -22.779 1.00 94.38 101 SER A CA 1
ATOM 856 C C . SER A 1 101 ? 22.292 2.515 -21.456 1.00 94.38 101 SER A C 1
ATOM 858 O O . SER A 1 101 ? 22.653 1.533 -20.813 1.00 94.38 101 SER A O 1
ATOM 860 N N . GLN A 1 102 ? 21.252 3.277 -21.090 1.00 91.81 102 GLN A N 1
ATOM 861 C CA . GLN A 1 102 ? 20.427 3.101 -19.889 1.00 91.81 102 GLN A CA 1
ATOM 862 C C . GLN A 1 102 ? 19.219 2.173 -20.089 1.00 91.81 102 GLN A C 1
ATOM 864 O O . GLN A 1 102 ? 18.434 1.974 -19.152 1.00 91.81 102 GLN A O 1
ATOM 869 N N . LEU A 1 103 ? 19.022 1.620 -21.291 1.00 95.31 103 LEU A N 1
ATOM 870 C CA . LEU A 1 103 ? 17.851 0.797 -21.584 1.00 95.31 103 LEU A CA 1
ATOM 871 C C . LEU A 1 103 ? 17.720 -0.413 -20.645 1.00 95.31 103 LEU A C 1
ATOM 873 O O . LEU A 1 103 ? 16.611 -0.626 -20.151 1.00 95.31 103 LEU A O 1
ATOM 877 N N . PRO A 1 104 ? 18.792 -1.171 -20.326 1.00 94.62 104 PRO A N 1
ATOM 878 C CA . PRO A 1 104 ? 18.674 -2.306 -19.416 1.00 94.62 104 PRO A CA 1
ATOM 879 C C . PRO A 1 104 ? 18.140 -1.906 -18.041 1.00 94.62 104 PRO A C 1
ATOM 881 O O . PRO A 1 104 ? 17.215 -2.540 -17.548 1.00 94.62 104 PRO A O 1
ATOM 884 N N . ASN A 1 105 ? 18.643 -0.807 -17.470 1.00 92.38 105 ASN A N 1
ATOM 885 C CA . ASN A 1 105 ? 18.184 -0.286 -16.179 1.00 92.38 105 ASN A CA 1
ATOM 886 C C . ASN A 1 105 ? 16.707 0.134 -16.220 1.00 92.38 105 ASN A C 1
ATOM 888 O O . ASN A 1 105 ? 15.973 -0.055 -15.252 1.00 92.38 105 ASN A O 1
ATOM 892 N N . SER A 1 106 ? 16.263 0.702 -17.343 1.00 94.31 106 SER A N 1
ATOM 893 C CA . SER A 1 106 ? 14.873 1.139 -17.520 1.00 94.31 106 SER A CA 1
ATOM 894 C C . SER A 1 106 ? 13.911 -0.035 -17.714 1.00 94.31 106 SER A C 1
ATOM 896 O O . SER A 1 106 ? 12.794 -0.006 -17.202 1.00 94.31 106 SER A O 1
ATOM 898 N N . LEU A 1 107 ? 14.351 -1.088 -18.407 1.00 94.75 107 LEU A N 1
ATOM 899 C CA . LEU A 1 107 ? 13.598 -2.332 -18.583 1.00 94.75 107 LEU A CA 1
ATOM 900 C C . LEU A 1 107 ? 13.545 -3.175 -17.306 1.00 94.75 107 LEU A C 1
ATOM 902 O O . LEU A 1 107 ? 12.505 -3.747 -17.002 1.00 94.75 107 LEU A O 1
ATOM 906 N N . ALA A 1 108 ? 14.644 -3.226 -16.553 1.00 94.69 108 ALA A N 1
ATOM 907 C CA . ALA A 1 108 ? 14.750 -3.955 -15.290 1.00 94.69 108 ALA A CA 1
ATOM 908 C C . ALA A 1 108 ? 14.065 -3.240 -14.110 1.00 94.69 108 ALA A C 1
ATOM 910 O O . ALA A 1 108 ? 14.050 -3.736 -12.985 1.00 94.69 108 ALA A O 1
ATOM 911 N N . MET A 1 109 ? 13.492 -2.058 -14.337 1.00 94.88 109 MET A N 1
ATOM 912 C CA . MET A 1 109 ? 12.808 -1.308 -13.296 1.00 94.88 109 MET A CA 1
ATOM 913 C C . MET A 1 109 ? 11.585 -2.085 -12.791 1.00 94.88 109 MET A C 1
ATOM 915 O O . MET A 1 109 ? 10.653 -2.364 -13.542 1.00 94.88 109 MET A O 1
ATOM 919 N N . ASN A 1 110 ? 11.566 -2.382 -11.495 1.00 94.62 110 ASN A N 1
ATOM 920 C CA . ASN A 1 110 ? 10.402 -2.862 -10.762 1.00 94.62 110 ASN A CA 1
ATOM 921 C C . ASN A 1 110 ? 10.216 -2.100 -9.438 1.00 94.62 110 ASN A C 1
ATOM 923 O O . ASN A 1 110 ? 11.111 -1.414 -8.947 1.00 94.62 110 ASN A O 1
ATOM 927 N N . SER A 1 111 ? 9.033 -2.215 -8.846 1.00 91.88 111 SER A N 1
ATOM 928 C CA . SER 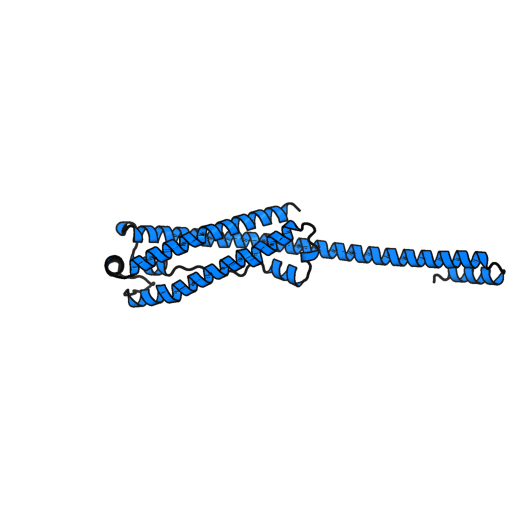A 1 111 ? 8.756 -1.650 -7.522 1.00 91.88 111 SER A CA 1
ATOM 929 C C . SER A 1 111 ? 8.805 -2.728 -6.445 1.00 91.88 111 SER A C 1
ATOM 931 O O . SER A 1 111 ? 8.618 -3.909 -6.725 1.00 91.88 111 SER A O 1
ATOM 933 N N . SER A 1 112 ? 9.016 -2.320 -5.195 1.00 87.38 112 SER A N 1
ATOM 934 C CA . SER A 1 112 ? 8.959 -3.220 -4.045 1.00 87.38 112 SER A CA 1
ATOM 935 C C . SER A 1 112 ? 7.603 -3.162 -3.343 1.00 87.38 112 SER A C 1
ATOM 937 O O . SER A 1 112 ? 6.971 -2.107 -3.231 1.00 87.38 112 SER A O 1
ATOM 939 N N . SER A 1 113 ? 7.164 -4.315 -2.834 1.00 91.19 113 SER A N 1
ATOM 940 C CA . SER A 1 113 ? 6.015 -4.407 -1.932 1.00 91.19 113 SER A CA 1
ATOM 941 C C . SER A 1 113 ? 6.249 -3.572 -0.672 1.00 91.19 113 SER A C 1
ATOM 943 O O . SER A 1 113 ? 7.373 -3.497 -0.166 1.00 91.19 113 SER A O 1
ATOM 945 N N . LYS A 1 114 ? 5.176 -3.031 -0.093 1.00 93.81 114 LYS A N 1
ATOM 946 C CA . LYS A 1 114 ? 5.225 -2.290 1.174 1.00 93.81 114 LYS A CA 1
ATOM 947 C C . LYS A 1 114 ? 4.414 -3.012 2.246 1.00 93.81 114 LYS A C 1
ATOM 949 O O . LYS A 1 114 ? 3.354 -3.568 1.977 1.00 93.81 114 LYS A O 1
ATOM 954 N N . ASN A 1 115 ? 4.878 -2.968 3.492 1.00 95.12 115 ASN A N 1
ATOM 955 C CA . ASN A 1 115 ? 4.068 -3.411 4.624 1.00 95.12 115 ASN A CA 1
ATOM 956 C C . ASN A 1 115 ? 3.044 -2.314 4.978 1.00 95.12 115 ASN A C 1
ATOM 958 O O . ASN A 1 115 ? 3.420 -1.217 5.404 1.00 95.12 115 ASN A O 1
ATOM 962 N N . PHE A 1 116 ? 1.761 -2.579 4.738 1.00 97.06 116 PHE A N 1
ATOM 963 C CA . PHE A 1 116 ? 0.663 -1.632 4.950 1.00 97.06 116 PHE A CA 1
ATOM 964 C C . PHE A 1 116 ? -0.117 -1.955 6.229 1.00 97.06 116 PHE A C 1
ATOM 966 O O . PHE A 1 116 ? -0.324 -3.120 6.556 1.00 97.06 116 PHE A O 1
ATOM 973 N N . GLY A 1 117 ? -0.615 -0.919 6.911 1.00 96.56 117 GLY A N 1
ATOM 974 C CA . GLY A 1 117 ? -1.646 -1.061 7.945 1.00 96.56 117 GLY A CA 1
ATOM 975 C C . GLY A 1 117 ? -1.204 -1.798 9.206 1.00 96.56 117 GLY A C 1
ATOM 976 O O . GLY A 1 117 ? -1.969 -2.603 9.746 1.00 96.56 117 GLY A O 1
ATOM 977 N N . LEU A 1 118 ? 0.010 -1.537 9.697 1.00 97.44 118 LEU A N 1
ATOM 978 C CA . LEU A 1 118 ? 0.501 -2.145 10.935 1.00 97.44 118 LEU A CA 1
ATOM 979 C C . LEU A 1 118 ? -0.396 -1.764 12.121 1.00 97.44 118 LEU A C 1
ATOM 981 O O . LEU A 1 118 ? -0.794 -2.639 12.896 1.00 97.44 118 LEU A O 1
ATOM 985 N N . SER A 1 119 ? -0.756 -0.485 12.254 1.00 98.00 119 SER A N 1
ATOM 986 C CA . SER A 1 119 ? -1.656 -0.039 13.321 1.00 98.00 119 SER A CA 1
ATOM 987 C C . SER A 1 119 ? -3.086 -0.540 13.128 1.00 98.00 119 SER A C 1
ATOM 989 O O . SER A 1 119 ? -3.720 -0.939 14.105 1.00 98.00 119 SER A O 1
ATOM 991 N N . TYR A 1 120 ? -3.576 -0.623 11.887 1.00 98.00 120 TYR A N 1
ATOM 992 C CA . TYR A 1 120 ? -4.869 -1.253 11.595 1.00 98.00 120 TYR A CA 1
ATOM 993 C C . TYR A 1 120 ? -4.906 -2.725 12.031 1.00 98.00 120 TYR A C 1
ATOM 995 O O . TYR A 1 120 ? -5.852 -3.151 12.695 1.00 98.00 120 TYR A O 1
ATOM 1003 N N . THR A 1 121 ? -3.858 -3.488 11.719 1.00 97.81 121 THR A N 1
ATOM 1004 C CA . THR A 1 121 ? -3.753 -4.909 12.080 1.00 97.81 121 THR A CA 1
ATOM 1005 C C . THR A 1 121 ? -3.760 -5.087 13.597 1.00 97.81 121 THR A C 1
ATOM 1007 O O . THR A 1 121 ? -4.567 -5.851 14.122 1.00 97.81 121 THR A O 1
ATOM 1010 N N . LYS A 1 122 ? -2.972 -4.289 14.329 1.00 98.12 122 LYS A N 1
ATOM 1011 C CA . LYS A 1 122 ? -2.984 -4.291 15.804 1.00 98.12 122 LYS A CA 1
ATOM 1012 C C . LYS A 1 122 ? -4.357 -3.925 16.382 1.00 98.12 122 LYS A C 1
ATOM 1014 O O . LYS A 1 122 ? -4.792 -4.515 17.371 1.00 98.12 122 LYS A O 1
ATOM 1019 N N . MET A 1 123 ? -5.057 -2.964 15.778 1.00 97.25 123 MET A N 1
ATOM 1020 C CA . MET A 1 123 ? -6.406 -2.563 16.197 1.00 97.25 123 MET A CA 1
ATOM 1021 C C . MET A 1 123 ? -7.439 -3.681 15.977 1.00 97.25 123 MET A C 1
ATOM 1023 O O . MET A 1 123 ? -8.356 -3.857 16.783 1.00 97.25 123 MET A O 1
ATOM 1027 N N . LEU A 1 124 ? -7.297 -4.437 14.887 1.00 95.69 124 LEU A N 1
ATOM 1028 C CA . LEU A 1 124 ? -8.132 -5.594 14.580 1.00 95.69 124 LEU A CA 1
ATOM 1029 C C . LEU A 1 124 ? -7.873 -6.744 15.566 1.00 95.69 124 LEU A C 1
ATOM 1031 O O . LEU A 1 124 ? -8.823 -7.263 16.151 1.00 95.69 124 LEU A O 1
ATOM 1035 N N . GLU A 1 125 ? -6.605 -7.100 15.785 1.00 96.62 125 GLU A N 1
ATOM 1036 C CA . GLU A 1 125 ? -6.179 -8.201 16.663 1.00 96.62 125 GLU A CA 1
ATOM 1037 C C . GLU A 1 125 ? -6.534 -7.960 18.135 1.00 96.62 125 GLU A C 1
ATOM 1039 O O . GLU A 1 125 ? -6.979 -8.875 18.827 1.00 96.62 125 GLU A O 1
ATOM 1044 N N . SER A 1 126 ? -6.400 -6.719 18.608 1.00 96.00 126 SER A N 1
ATOM 1045 C CA . SER A 1 126 ? -6.800 -6.322 19.967 1.00 96.00 126 SER A CA 1
ATOM 1046 C C . SER A 1 126 ? -8.320 -6.270 20.171 1.00 96.00 126 SER A C 1
ATOM 1048 O O . SER A 1 126 ? -8.787 -6.192 21.303 1.00 96.00 126 SER A O 1
ATOM 1050 N N . GLY A 1 127 ? -9.115 -6.302 19.096 1.00 95.44 127 GLY A N 1
ATOM 1051 C CA . GLY A 1 127 ? -10.574 -6.185 19.148 1.00 95.44 127 GLY A CA 1
ATOM 1052 C C . GLY A 1 127 ? -11.100 -4.754 19.306 1.00 95.44 127 GLY A C 1
ATOM 1053 O O . GLY A 1 127 ? -12.311 -4.551 19.183 1.00 95.44 127 GLY A O 1
ATOM 1054 N N . ILE A 1 128 ? -10.216 -3.762 19.477 1.00 95.62 128 ILE A N 1
ATOM 1055 C CA . ILE A 1 128 ? -10.560 -2.340 19.648 1.00 95.62 128 ILE A CA 1
ATOM 1056 C C . ILE A 1 128 ? -11.353 -1.785 18.460 1.00 95.62 128 ILE A C 1
ATOM 1058 O O . ILE A 1 128 ? -12.196 -0.901 18.622 1.00 95.62 128 ILE A O 1
ATOM 1062 N N . ILE A 1 129 ? -11.182 -2.366 17.270 1.00 94.38 129 ILE A N 1
ATOM 1063 C CA . ILE A 1 129 ? -11.952 -2.011 16.070 1.00 94.38 129 ILE A CA 1
ATOM 1064 C C . ILE A 1 129 ? -13.481 -2.054 16.274 1.00 94.38 129 ILE A C 1
ATOM 1066 O O . ILE A 1 129 ? -14.204 -1.307 15.615 1.00 94.38 129 ILE A O 1
ATOM 1070 N N . LYS A 1 130 ? -13.989 -2.883 17.201 1.00 93.38 130 LYS A N 1
ATOM 1071 C CA . LYS A 1 130 ? -15.427 -3.006 17.513 1.00 93.38 130 LYS A CA 1
ATOM 1072 C C . LYS A 1 130 ? -16.008 -1.760 18.186 1.00 93.38 130 LYS A C 1
ATOM 1074 O O . LYS A 1 130 ? -17.214 -1.550 18.121 1.00 93.38 130 LYS A O 1
ATOM 1079 N N . HIS A 1 131 ? -15.155 -0.937 18.793 1.00 94.50 131 HIS A N 1
ATOM 1080 C CA . HIS A 1 131 ? -15.536 0.268 19.532 1.00 94.50 131 HIS A CA 1
ATOM 1081 C C . HIS A 1 131 ? -15.485 1.530 18.649 1.00 94.50 131 HIS A C 1
ATOM 1083 O O . HIS A 1 131 ? -15.719 2.645 19.118 1.00 94.50 131 HIS A O 1
ATOM 1089 N N . ILE A 1 132 ? -15.208 1.385 17.344 1.00 93.75 132 ILE A N 1
ATOM 1090 C CA . ILE A 1 132 ? -15.354 2.482 16.384 1.00 93.75 132 ILE A CA 1
ATOM 1091 C C . ILE A 1 132 ? -16.847 2.774 16.181 1.00 93.75 132 ILE A C 1
ATOM 1093 O O . ILE A 1 132 ? -17.546 2.040 15.489 1.00 93.75 132 ILE A O 1
ATOM 1097 N N . GLU A 1 133 ? -17.313 3.905 16.715 1.00 89.75 133 GLU A N 1
ATOM 1098 C CA . GLU A 1 133 ? -18.711 4.350 16.582 1.00 89.75 133 GLU A CA 1
ATOM 1099 C C . GLU A 1 133 ? -19.155 4.512 15.112 1.00 89.75 133 GLU A C 1
ATOM 1101 O O . GLU A 1 133 ? -20.265 4.134 14.735 1.00 89.75 133 GLU A O 1
ATOM 1106 N N . ASN A 1 134 ? -18.277 5.034 14.247 1.00 90.94 134 ASN A N 1
ATOM 1107 C CA . ASN A 1 134 ? -18.566 5.188 12.823 1.00 90.94 134 ASN A CA 1
ATOM 1108 C C . ASN A 1 134 ? -18.242 3.900 12.043 1.00 90.94 134 ASN A C 1
ATOM 1110 O O . ASN A 1 134 ? -17.106 3.674 11.615 1.00 90.94 134 ASN A O 1
ATOM 1114 N N . SER A 1 135 ? -19.271 3.086 11.789 1.00 90.44 135 SER A N 1
ATOM 1115 C CA . SER A 1 135 ? -19.136 1.827 11.036 1.00 90.44 135 SER A CA 1
ATOM 1116 C C . SER A 1 135 ? -18.590 1.992 9.607 1.00 90.44 135 SER A C 1
ATOM 1118 O O . SER A 1 135 ? -18.033 1.041 9.055 1.00 90.44 135 SER A O 1
ATOM 1120 N N . GLN A 1 136 ? -18.701 3.182 9.003 1.00 93.31 136 GLN A N 1
ATOM 1121 C CA . GLN A 1 136 ? -18.139 3.466 7.681 1.00 93.31 136 GLN A CA 1
ATOM 1122 C C . GLN A 1 136 ? -16.608 3.502 7.716 1.00 93.31 136 GLN A C 1
ATOM 1124 O O . GLN A 1 136 ? -15.981 2.983 6.794 1.00 93.31 136 GLN A O 1
ATOM 1129 N N . ILE A 1 137 ? -16.011 4.057 8.781 1.00 94.88 137 ILE A N 1
ATOM 1130 C CA . ILE A 1 137 ? -14.550 4.089 8.964 1.00 94.88 137 ILE A CA 1
ATOM 1131 C C . ILE A 1 137 ? -14.019 2.658 9.036 1.00 94.88 137 ILE A C 1
ATOM 1133 O O . ILE A 1 137 ? -13.149 2.290 8.255 1.00 94.88 137 ILE A O 1
ATOM 1137 N N . SER A 1 138 ? -14.603 1.825 9.903 1.00 94.31 138 SER A N 1
ATOM 1138 C CA . SER A 1 138 ? -14.191 0.424 10.067 1.00 94.31 138 SER A CA 1
ATOM 1139 C C . SER A 1 138 ? -14.231 -0.355 8.741 1.00 94.31 138 SER A C 1
ATOM 1141 O O . SER A 1 138 ? -13.243 -0.983 8.359 1.00 94.31 138 SER A O 1
ATOM 1143 N N . LYS A 1 139 ? -15.334 -0.244 7.984 1.00 95.00 139 LYS A N 1
ATOM 1144 C CA . LYS A 1 139 ? -15.495 -0.918 6.683 1.00 95.00 139 LYS A CA 1
ATOM 1145 C C . LYS A 1 139 ? -14.510 -0.418 5.625 1.00 95.00 139 LYS A C 1
ATOM 1147 O O . LYS A 1 139 ? -13.955 -1.228 4.880 1.00 95.00 139 LYS A O 1
ATOM 1152 N N . LYS A 1 140 ? -14.293 0.900 5.535 1.00 96.81 140 LYS A N 1
ATOM 1153 C CA . LYS A 1 140 ? -13.343 1.474 4.570 1.00 96.81 140 LYS A CA 1
ATOM 1154 C C . LYS A 1 140 ? -11.901 1.108 4.919 1.00 96.81 140 LYS A C 1
ATOM 1156 O O . LYS A 1 140 ? -11.175 0.734 4.009 1.00 96.81 140 LYS A O 1
ATOM 1161 N N . LEU A 1 141 ? -11.513 1.132 6.197 1.00 97.38 141 LEU A N 1
ATOM 1162 C CA . LEU A 1 141 ? -10.184 0.688 6.638 1.00 97.38 141 LEU A CA 1
ATOM 1163 C C . LEU A 1 141 ? -9.948 -0.785 6.298 1.00 97.38 141 LEU A C 1
ATOM 1165 O O . LEU A 1 141 ? -8.911 -1.128 5.741 1.00 97.38 141 LEU A O 1
ATOM 1169 N N . GLN A 1 142 ? -10.941 -1.641 6.560 1.00 96.12 142 GLN A N 1
ATOM 1170 C CA . GLN A 1 142 ? -10.874 -3.053 6.196 1.00 96.12 142 GLN A CA 1
ATOM 1171 C C . GLN A 1 142 ? -10.700 -3.250 4.690 1.00 96.12 142 GLN A C 1
ATOM 1173 O O . GLN A 1 142 ? -9.827 -4.000 4.266 1.00 96.12 142 GLN A O 1
ATOM 1178 N N . THR A 1 143 ? -11.516 -2.569 3.885 1.00 97.44 143 THR A N 1
ATOM 1179 C CA . THR A 1 143 ? -11.444 -2.677 2.422 1.00 97.44 143 THR A CA 1
ATOM 1180 C C . THR A 1 143 ? -10.091 -2.185 1.910 1.00 97.44 143 THR A C 1
ATOM 1182 O O . THR A 1 143 ? -9.438 -2.870 1.128 1.00 97.44 143 THR A O 1
ATOM 1185 N N . TYR A 1 144 ? -9.634 -1.034 2.401 1.00 98.56 144 TYR A N 1
ATOM 1186 C CA . TYR A 1 144 ? -8.367 -0.446 1.996 1.00 98.56 144 TYR A CA 1
ATOM 1187 C C . TYR A 1 144 ? -7.182 -1.372 2.309 1.00 98.56 144 TYR A C 1
ATOM 1189 O O . TYR A 1 144 ? 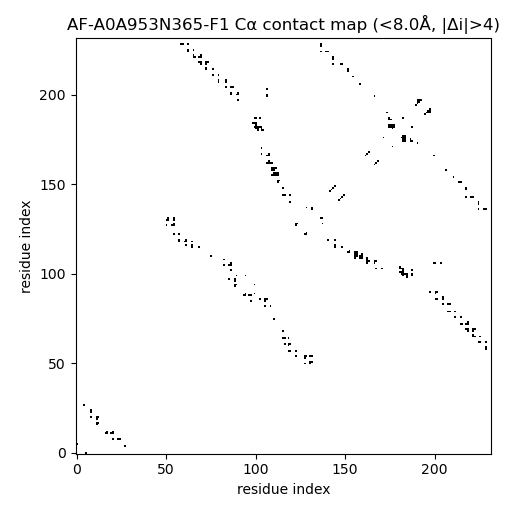-6.455 -1.761 1.400 1.00 98.56 144 TYR A O 1
ATOM 1197 N N . TYR A 1 145 ? -7.021 -1.818 3.555 1.00 98.25 145 TYR A N 1
ATOM 1198 C CA . TYR A 1 145 ? -5.850 -2.619 3.915 1.00 98.25 145 TYR A CA 1
ATOM 1199 C C . TYR A 1 145 ? -5.932 -4.073 3.443 1.00 98.25 145 TYR A C 1
ATOM 1201 O O . TYR A 1 145 ? -4.959 -4.592 2.899 1.00 98.25 145 TYR A O 1
ATOM 1209 N N . LEU A 1 146 ? -7.079 -4.741 3.611 1.00 96.81 146 LEU A N 1
ATOM 1210 C CA . LEU A 1 146 ? -7.183 -6.179 3.329 1.00 96.81 146 LEU A CA 1
ATOM 1211 C C . LEU A 1 146 ? -7.462 -6.503 1.861 1.00 96.81 146 LEU A C 1
ATOM 1213 O O . LEU A 1 146 ? -7.246 -7.638 1.447 1.00 96.81 146 LEU A O 1
ATOM 1217 N N . VAL A 1 147 ? -7.958 -5.542 1.077 1.00 97.38 147 VAL A N 1
ATOM 1218 C CA . VAL A 1 147 ? -8.270 -5.758 -0.343 1.00 97.38 147 VAL A CA 1
ATOM 1219 C C . VAL A 1 147 ? -7.367 -4.911 -1.221 1.00 97.38 147 VAL A C 1
ATOM 1221 O O . VAL A 1 147 ? -6.643 -5.455 -2.047 1.00 97.38 147 VAL A O 1
ATOM 1224 N N . ASN A 1 148 ? -7.387 -3.589 -1.058 1.00 98.12 148 ASN A N 1
ATOM 1225 C CA . ASN A 1 148 ? -6.686 -2.685 -1.968 1.00 98.12 148 ASN A CA 1
ATOM 1226 C C . ASN A 1 148 ? -5.157 -2.767 -1.837 1.00 98.12 148 ASN A C 1
ATOM 1228 O O . ASN A 1 148 ? -4.475 -3.002 -2.832 1.00 98.12 148 ASN A O 1
ATOM 1232 N N . CYS A 1 149 ? -4.615 -2.624 -0.626 1.00 98.06 149 CYS A N 1
ATOM 1233 C CA . CYS A 1 149 ? -3.173 -2.733 -0.382 1.00 98.06 149 CYS A CA 1
ATOM 1234 C C . CYS A 1 149 ? -2.649 -4.149 -0.656 1.00 98.06 149 CYS A C 1
ATOM 1236 O O . CYS A 1 149 ? -1.567 -4.309 -1.217 1.00 98.06 149 CYS A O 1
ATOM 1238 N N . ALA A 1 150 ? -3.429 -5.177 -0.301 1.00 97.12 150 ALA A N 1
ATOM 1239 C CA . ALA A 1 150 ? -3.083 -6.567 -0.585 1.00 97.12 150 ALA A CA 1
ATOM 1240 C C . ALA A 1 150 ? -3.000 -6.835 -2.097 1.00 97.12 150 ALA A C 1
ATOM 1242 O O . ALA A 1 150 ? -2.019 -7.408 -2.567 1.00 97.12 150 ALA A O 1
ATOM 1243 N N . LYS A 1 151 ? -3.995 -6.374 -2.868 1.00 96.94 151 LYS A N 1
ATOM 1244 C CA . LYS A 1 151 ? -3.999 -6.493 -4.332 1.00 96.94 151 LYS A CA 1
ATOM 1245 C C . LYS A 1 151 ? -2.806 -5.770 -4.962 1.00 96.94 151 LYS A C 1
ATOM 1247 O O . LYS A 1 151 ? -2.139 -6.357 -5.813 1.00 96.94 151 LYS A O 1
ATOM 1252 N N . TYR A 1 152 ? -2.499 -4.564 -4.484 1.00 97.69 152 TYR A N 1
ATOM 1253 C CA . TYR A 1 152 ? -1.335 -3.806 -4.933 1.00 97.69 152 TYR A CA 1
ATOM 1254 C C . TYR A 1 152 ? -0.043 -4.602 -4.722 1.00 97.69 152 TYR A C 1
ATOM 1256 O O . TYR A 1 152 ? 0.699 -4.804 -5.678 1.00 97.69 152 TYR A O 1
ATOM 1264 N N . ASN A 1 153 ? 0.200 -5.126 -3.515 1.00 97.31 153 ASN A N 1
ATOM 1265 C CA . ASN A 1 153 ? 1.410 -5.910 -3.245 1.00 97.31 153 ASN A CA 1
ATOM 1266 C C . ASN A 1 153 ? 1.505 -7.156 -4.132 1.00 97.31 153 ASN A C 1
ATOM 1268 O O . ASN A 1 153 ? 2.565 -7.398 -4.696 1.00 97.31 153 ASN A O 1
ATOM 1272 N N . ILE A 1 154 ? 0.404 -7.892 -4.329 1.00 96.62 154 ILE A N 1
ATOM 1273 C CA . ILE A 1 154 ? 0.386 -9.060 -5.226 1.00 96.62 154 ILE A CA 1
ATOM 1274 C C . ILE A 1 154 ? 0.789 -8.660 -6.652 1.00 96.62 154 ILE A C 1
ATOM 1276 O O . ILE A 1 154 ? 1.592 -9.345 -7.283 1.00 96.62 154 ILE A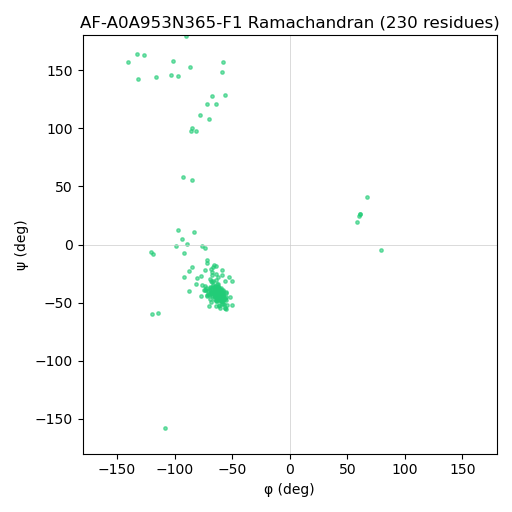 O 1
ATOM 1280 N N . SER A 1 155 ? 0.248 -7.551 -7.167 1.00 95.56 155 SER A N 1
ATOM 1281 C CA . SER A 1 155 ? 0.581 -7.067 -8.511 1.00 95.56 155 SER A CA 1
ATOM 1282 C C . SER A 1 155 ? 2.049 -6.650 -8.630 1.00 95.56 155 SER A C 1
ATOM 1284 O O . SER A 1 155 ? 2.683 -6.919 -9.649 1.00 95.56 155 SER A O 1
ATOM 1286 N N . ILE A 1 156 ? 2.582 -5.988 -7.604 1.00 95.94 156 ILE A N 1
ATOM 1287 C CA . ILE A 1 156 ? 3.963 -5.497 -7.574 1.00 95.94 156 ILE A CA 1
ATOM 1288 C C . ILE A 1 156 ? 4.951 -6.658 -7.465 1.00 95.94 156 ILE A C 1
ATOM 1290 O O . ILE A 1 156 ? 5.923 -6.700 -8.210 1.00 95.94 156 ILE A O 1
ATOM 1294 N N . GLU A 1 157 ? 4.676 -7.637 -6.603 1.00 96.75 157 GLU A N 1
ATOM 1295 C CA . GLU A 1 157 ? 5.489 -8.850 -6.474 1.00 96.75 157 GLU A CA 1
ATOM 1296 C C . GLU A 1 157 ? 5.481 -9.670 -7.765 1.00 96.75 157 GLU A C 1
ATOM 1298 O O . GLU A 1 157 ? 6.528 -10.139 -8.207 1.00 96.75 157 GLU A O 1
ATOM 1303 N N . PHE A 1 158 ? 4.319 -9.806 -8.411 1.00 96.25 158 PHE A N 1
ATOM 1304 C CA . PHE A 1 158 ? 4.232 -10.456 -9.715 1.00 96.25 158 PHE A CA 1
ATOM 1305 C C . PHE A 1 158 ? 5.111 -9.753 -10.758 1.00 96.25 158 PHE A C 1
ATOM 1307 O O . PHE A 1 158 ? 5.877 -10.419 -11.454 1.00 96.25 158 PHE A O 1
ATOM 1314 N N . HIS A 1 159 ? 5.027 -8.420 -10.856 1.00 96.88 159 HIS A N 1
ATOM 1315 C CA . HIS A 1 159 ? 5.836 -7.643 -11.800 1.00 96.88 159 HIS A CA 1
ATOM 1316 C C . HIS A 1 159 ? 7.332 -7.755 -11.493 1.00 96.88 159 HIS A C 1
ATOM 1318 O O . HIS A 1 159 ? 8.105 -8.036 -12.403 1.00 96.88 159 HIS A O 1
ATOM 1324 N N . ALA A 1 160 ? 7.737 -7.631 -10.228 1.00 96.31 160 ALA A N 1
ATOM 1325 C CA . ALA A 1 160 ? 9.133 -7.767 -9.817 1.00 96.31 160 ALA A CA 1
ATOM 1326 C C . ALA A 1 160 ? 9.709 -9.151 -10.154 1.00 96.31 160 ALA A C 1
ATOM 1328 O O . ALA A 1 160 ? 10.796 -9.244 -10.726 1.00 96.31 160 ALA A O 1
ATOM 1329 N N . ASN A 1 161 ? 8.956 -10.221 -9.883 1.00 95.19 161 ASN A N 1
ATOM 1330 C CA . ASN A 1 161 ? 9.362 -11.581 -10.241 1.00 95.19 161 ASN A CA 1
ATOM 1331 C C . ASN A 1 161 ? 9.455 -11.755 -11.761 1.00 95.19 161 ASN A C 1
ATOM 1333 O O . ASN A 1 161 ? 10.430 -12.309 -12.260 1.00 95.19 161 ASN A O 1
ATOM 1337 N N . PHE A 1 162 ? 8.480 -11.234 -12.517 1.00 94.94 162 PHE A N 1
ATOM 1338 C CA . PHE A 1 162 ? 8.536 -11.284 -13.976 1.00 94.94 162 PHE A CA 1
ATOM 1339 C C . PHE A 1 162 ? 9.778 -10.571 -14.510 1.00 94.94 162 PHE A C 1
ATOM 1341 O O . PHE A 1 162 ? 10.473 -11.121 -15.360 1.00 94.94 162 PHE A O 1
ATOM 1348 N N . VAL A 1 163 ? 10.063 -9.366 -14.016 1.00 96.31 163 VAL A N 1
ATOM 1349 C CA . VAL A 1 163 ? 11.232 -8.582 -14.423 1.00 96.31 163 VAL A CA 1
ATOM 1350 C C . VAL A 1 163 ? 12.521 -9.360 -14.153 1.00 96.31 163 VAL A C 1
ATOM 1352 O O . VAL A 1 163 ? 13.353 -9.476 -15.051 1.00 96.31 163 VAL A O 1
ATOM 1355 N N . SER A 1 164 ? 12.667 -9.958 -12.971 1.00 93.25 164 SER A N 1
ATOM 1356 C CA . SER A 1 164 ? 13.868 -10.734 -12.649 1.00 93.25 164 SER A CA 1
ATOM 1357 C C . SER A 1 164 ? 14.024 -11.966 -13.554 1.00 93.25 164 SER A C 1
ATOM 1359 O O . SER A 1 164 ? 15.068 -12.162 -14.181 1.00 93.25 164 SER A O 1
ATOM 1361 N N . ASP A 1 165 ? 12.955 -12.748 -13.717 1.00 91.38 165 ASP A N 1
ATOM 1362 C CA . ASP A 1 165 ? 12.997 -14.024 -14.439 1.00 91.38 165 ASP A CA 1
ATOM 1363 C C . ASP A 1 165 ? 13.043 -13.860 -15.972 1.00 91.38 165 ASP A C 1
ATOM 1365 O O . ASP A 1 165 ? 13.663 -14.661 -16.677 1.00 91.38 165 ASP A O 1
ATOM 1369 N N . HIS A 1 166 ? 12.370 -12.837 -16.509 1.00 92.56 166 HIS A N 1
ATOM 1370 C CA . HIS A 1 166 ? 12.074 -12.712 -17.942 1.00 92.56 166 HIS A CA 1
ATOM 1371 C C . HIS A 1 166 ? 12.643 -11.448 -18.594 1.00 92.56 166 HIS A C 1
ATOM 1373 O O . HIS A 1 166 ? 12.558 -11.322 -19.817 1.00 92.56 166 HIS A O 1
ATOM 1379 N N . ILE A 1 167 ? 13.228 -10.524 -17.826 1.00 94.25 167 ILE A N 1
ATOM 1380 C CA . ILE A 1 167 ? 13.867 -9.318 -18.367 1.00 94.25 167 ILE A CA 1
ATOM 1381 C C . ILE A 1 167 ? 15.349 -9.286 -18.002 1.00 94.25 167 ILE A C 1
ATOM 1383 O O . ILE A 1 167 ? 16.181 -9.323 -18.905 1.00 94.25 167 ILE A O 1
ATOM 1387 N N . GLU A 1 168 ? 15.703 -9.282 -16.717 1.00 92.62 168 GLU A N 1
ATOM 1388 C CA . GLU A 1 168 ? 17.102 -9.170 -16.277 1.00 92.62 168 GLU A CA 1
ATOM 1389 C C . GLU A 1 168 ? 17.972 -10.306 -16.827 1.00 92.62 168 GLU A C 1
ATOM 1391 O O . GLU A 1 168 ? 18.992 -10.053 -17.471 1.00 92.62 168 GLU A O 1
ATOM 1396 N N . GLY A 1 169 ? 17.539 -11.559 -16.649 1.00 88.88 169 GLY A N 1
ATOM 1397 C CA . GLY A 1 169 ? 18.249 -12.731 -17.167 1.00 88.88 169 GLY A CA 1
ATOM 1398 C C . GLY A 1 169 ? 18.494 -12.664 -18.684 1.00 88.88 169 GLY A C 1
ATOM 1399 O O . GLY A 1 169 ? 19.646 -12.740 -19.118 1.00 88.88 169 GLY A O 1
ATOM 1400 N N . PRO A 1 170 ? 17.449 -12.484 -19.514 1.00 89.25 170 PRO A N 1
ATOM 1401 C CA . PRO A 1 170 ? 17.612 -12.312 -20.956 1.00 89.25 170 PRO A CA 1
ATOM 1402 C C . PRO A 1 170 ? 18.503 -11.131 -21.361 1.00 89.25 170 PRO A C 1
ATOM 1404 O O . PRO A 1 170 ? 19.318 -11.287 -22.269 1.00 89.25 170 PRO A O 1
ATOM 1407 N N . LEU A 1 171 ? 18.414 -9.980 -20.684 1.00 91.88 171 LEU A N 1
ATOM 1408 C CA . LEU A 1 171 ? 19.251 -8.811 -20.985 1.00 91.88 171 LEU A CA 1
ATOM 1409 C C . LEU A 1 171 ? 20.744 -9.074 -20.766 1.00 91.88 171 LEU A C 1
ATOM 1411 O O . LEU A 1 171 ? 21.562 -8.532 -21.506 1.00 91.88 171 LEU A O 1
ATOM 1415 N N . LEU A 1 172 ? 21.112 -9.900 -19.782 1.00 89.00 172 LEU A N 1
ATOM 1416 C CA . LEU A 1 172 ? 22.506 -10.301 -19.552 1.00 89.00 172 LEU A CA 1
ATOM 1417 C C . LEU A 1 172 ? 23.069 -11.176 -20.680 1.00 89.00 172 LEU A C 1
ATOM 1419 O O . LEU A 1 172 ? 24.278 -11.204 -20.885 1.00 89.00 172 LEU A O 1
ATOM 1423 N N . LEU A 1 173 ? 22.205 -11.904 -21.391 1.00 88.88 173 LEU A N 1
ATOM 1424 C CA . LEU A 1 173 ? 22.598 -12.783 -22.495 1.00 88.88 173 LEU A CA 1
ATOM 1425 C C . LEU A 1 173 ? 22.554 -12.080 -23.858 1.00 88.88 173 LEU A C 1
ATOM 1427 O O . LEU A 1 173 ? 23.272 -12.483 -24.769 1.00 88.88 173 LEU A O 1
ATOM 1431 N N . MET A 1 174 ? 21.688 -11.073 -24.011 1.00 88.62 174 MET A N 1
ATOM 1432 C CA . MET A 1 174 ? 21.461 -10.362 -25.275 1.00 88.62 174 MET A CA 1
ATOM 1433 C C . MET A 1 174 ? 22.405 -9.179 -25.502 1.00 88.62 174 MET A C 1
ATOM 1435 O O . MET A 1 174 ? 22.548 -8.762 -26.646 1.00 88.62 174 MET A O 1
ATOM 1439 N N . LEU A 1 175 ? 22.983 -8.607 -24.441 1.00 91.88 175 LEU A N 1
ATOM 1440 C CA . LEU A 1 175 ? 23.757 -7.367 -24.512 1.00 91.88 175 LEU A CA 1
ATOM 1441 C C . LEU A 1 175 ? 25.093 -7.504 -23.778 1.00 91.88 175 LEU A C 1
ATOM 1443 O O . LEU A 1 175 ? 25.157 -8.079 -22.689 1.00 91.88 175 LEU A O 1
ATOM 1447 N N . ASN A 1 176 ? 26.154 -6.903 -24.317 1.00 89.69 176 ASN A N 1
ATOM 1448 C CA . ASN A 1 176 ? 27.438 -6.820 -23.631 1.00 89.69 176 ASN A CA 1
ATOM 1449 C C . ASN A 1 176 ? 27.444 -5.669 -22.617 1.00 89.69 176 ASN A C 1
ATOM 1451 O O . ASN A 1 176 ? 27.707 -4.507 -22.943 1.00 89.69 176 ASN A O 1
ATOM 1455 N N . HIS A 1 177 ? 27.190 -6.012 -21.354 1.00 88.50 177 HIS A N 1
ATOM 1456 C CA . HIS A 1 177 ? 27.235 -5.063 -20.242 1.00 88.50 177 HIS A CA 1
ATOM 1457 C C . HIS A 1 177 ? 28.664 -4.577 -19.970 1.00 88.50 177 HIS A C 1
ATOM 1459 O O . HIS A 1 177 ? 29.602 -5.350 -19.764 1.00 88.50 177 HIS A O 1
ATOM 1465 N N . LYS A 1 178 ? 28.813 -3.257 -19.936 1.00 85.81 178 LYS A N 1
ATOM 1466 C CA . LYS A 1 178 ? 29.971 -2.513 -19.445 1.00 85.81 178 LYS A CA 1
ATOM 1467 C C . LYS A 1 178 ? 29.768 -2.221 -17.947 1.00 85.81 178 LYS A C 1
ATOM 1469 O O . LYS A 1 178 ? 28.776 -2.616 -17.333 1.00 85.81 178 LYS A O 1
ATOM 1474 N N . ARG A 1 179 ? 30.740 -1.548 -17.319 1.00 83.81 179 ARG A N 1
ATOM 1475 C CA . ARG A 1 179 ? 30.598 -1.090 -15.923 1.00 83.81 179 ARG A CA 1
ATOM 1476 C C . ARG A 1 179 ? 29.376 -0.177 -15.776 1.00 83.81 179 ARG A C 1
ATOM 1478 O O . ARG A 1 179 ? 28.919 0.406 -16.755 1.00 83.81 179 ARG A O 1
ATOM 1485 N N . ASP A 1 180 ? 28.873 -0.083 -14.548 1.00 80.88 180 ASP A N 1
ATOM 1486 C CA . ASP A 1 180 ? 27.696 0.718 -14.188 1.00 80.88 180 ASP A CA 1
ATOM 1487 C C . ASP A 1 180 ? 26.401 0.284 -14.901 1.00 80.88 180 ASP A C 1
ATOM 1489 O O . ASP A 1 180 ? 25.480 1.079 -15.067 1.00 80.88 180 ASP A O 1
ATOM 1493 N N . PHE A 1 181 ? 26.326 -0.996 -15.296 1.00 82.69 181 PHE A N 1
ATOM 1494 C CA . PHE A 1 181 ? 25.171 -1.605 -15.975 1.00 82.69 181 PHE A CA 1
ATOM 1495 C C . PHE A 1 181 ? 24.822 -0.944 -17.321 1.00 82.69 181 PHE A C 1
ATOM 1497 O O . PHE A 1 181 ? 23.684 -1.008 -17.783 1.00 82.69 181 PHE A O 1
ATOM 1504 N N . LEU A 1 182 ? 25.807 -0.297 -17.952 1.00 88.00 182 LEU A N 1
ATOM 1505 C CA . LEU A 1 182 ? 25.655 0.337 -19.259 1.00 88.00 182 LEU A CA 1
ATOM 1506 C C . LEU A 1 182 ? 25.904 -0.660 -20.383 1.00 88.00 182 LEU A C 1
ATOM 1508 O O . LEU A 1 182 ? 26.704 -1.578 -20.246 1.00 88.00 182 LEU A O 1
ATOM 1512 N N . VAL A 1 183 ? 25.295 -0.429 -21.537 1.00 94.00 183 VAL A N 1
ATOM 1513 C CA . VAL A 1 183 ? 25.477 -1.247 -22.748 1.00 94.00 183 VAL A CA 1
ATOM 1514 C C . VAL A 1 183 ? 25.875 -0.378 -23.935 1.00 94.00 183 VAL A C 1
ATOM 1516 O O . VAL A 1 183 ? 25.758 0.848 -23.889 1.00 94.00 183 VAL A O 1
ATOM 1519 N N . ASP A 1 184 ? 26.398 -0.995 -24.994 1.00 94.38 184 ASP A N 1
ATOM 1520 C CA . ASP A 1 184 ? 26.700 -0.274 -26.229 1.00 94.38 184 ASP A CA 1
ATOM 1521 C C . ASP A 1 184 ? 25.405 0.100 -26.978 1.00 94.38 184 ASP A C 1
ATOM 1523 O O . ASP A 1 184 ? 24.649 -0.804 -27.344 1.00 94.38 184 ASP A O 1
ATOM 1527 N N . PRO A 1 185 ? 25.128 1.392 -27.245 1.00 94.94 185 PRO A N 1
ATOM 1528 C CA . PRO A 1 185 ? 23.915 1.796 -27.954 1.00 94.94 185 PRO A CA 1
ATOM 1529 C C . PRO A 1 185 ? 23.742 1.135 -29.326 1.00 94.94 185 PRO A C 1
ATOM 1531 O O . PRO A 1 185 ? 22.612 0.890 -29.736 1.00 94.94 185 PRO A O 1
ATOM 1534 N N . ILE A 1 186 ? 24.834 0.817 -30.034 1.00 94.12 186 ILE A N 1
ATOM 1535 C CA . ILE A 1 186 ? 24.757 0.172 -31.354 1.00 94.12 186 ILE A CA 1
ATOM 1536 C C . ILE A 1 186 ? 24.222 -1.260 -31.223 1.00 94.12 186 ILE A C 1
ATOM 1538 O O . ILE A 1 186 ? 23.374 -1.679 -32.008 1.00 94.12 186 ILE A O 1
ATOM 1542 N N . GLU A 1 187 ? 24.676 -1.996 -30.207 1.00 93.81 187 GLU A N 1
ATOM 1543 C CA . GLU A 1 187 ? 24.204 -3.354 -29.916 1.00 93.81 187 GLU A CA 1
ATOM 1544 C C . GLU A 1 187 ? 22.744 -3.349 -29.448 1.00 93.81 187 GLU A C 1
ATOM 1546 O O . GLU A 1 187 ? 21.950 -4.194 -29.859 1.00 93.81 187 GLU A O 1
ATOM 1551 N N . VAL A 1 188 ? 22.366 -2.349 -28.644 1.00 95.44 188 VAL A N 1
ATOM 1552 C CA . VAL A 1 188 ? 20.971 -2.134 -28.245 1.00 95.44 188 VAL A CA 1
ATOM 1553 C C . VAL A 1 188 ? 20.074 -1.934 -29.463 1.00 95.44 188 VAL A C 1
ATOM 1555 O O . VAL A 1 188 ? 19.028 -2.576 -29.545 1.00 95.44 188 VAL A O 1
ATOM 1558 N N . ILE A 1 189 ? 20.472 -1.079 -30.410 1.00 96.44 189 ILE A N 1
ATOM 1559 C CA . ILE A 1 189 ? 19.700 -0.842 -31.637 1.00 96.44 189 ILE A CA 1
ATOM 1560 C C . ILE A 1 189 ? 19.551 -2.143 -32.430 1.00 96.44 189 ILE A C 1
ATOM 1562 O O . ILE A 1 189 ? 18.432 -2.488 -32.798 1.00 96.44 189 ILE A O 1
ATOM 1566 N N . ASP A 1 190 ? 20.623 -2.918 -32.620 1.00 95.06 190 ASP A N 1
ATOM 1567 C CA . ASP A 1 190 ? 20.531 -4.202 -33.327 1.00 95.06 190 ASP A CA 1
ATOM 1568 C C . ASP A 1 190 ? 19.536 -5.168 -32.653 1.00 95.06 190 ASP A C 1
ATOM 1570 O O . ASP A 1 190 ? 18.675 -5.746 -33.317 1.00 95.06 190 ASP A O 1
ATOM 1574 N N . GLN A 1 191 ? 19.559 -5.276 -31.319 1.00 95.56 191 GLN A N 1
ATOM 1575 C CA . GLN A 1 191 ? 18.605 -6.111 -30.578 1.00 95.56 191 GLN A CA 1
ATOM 1576 C C . GLN A 1 191 ? 17.162 -5.573 -30.600 1.00 95.56 191 GLN A C 1
ATOM 1578 O O . GLN A 1 191 ? 16.214 -6.364 -30.518 1.00 95.56 191 GLN A O 1
ATOM 1583 N N . LEU A 1 192 ? 16.969 -4.254 -30.701 1.00 96.06 192 LEU A N 1
ATOM 1584 C CA . LEU A 1 192 ? 15.653 -3.623 -30.865 1.00 96.06 192 LEU A CA 1
ATOM 1585 C C . LEU A 1 192 ? 15.079 -3.843 -32.270 1.00 96.06 192 LEU A C 1
ATOM 1587 O O . LEU A 1 192 ? 13.869 -4.024 -32.405 1.00 96.06 192 LEU A O 1
ATOM 1591 N N . GLU A 1 193 ? 15.918 -3.824 -33.305 1.00 93.75 193 GLU A N 1
ATOM 1592 C CA . GLU A 1 193 ? 15.483 -3.939 -34.701 1.00 93.75 193 GLU A CA 1
ATOM 1593 C C . GLU A 1 193 ? 15.364 -5.386 -35.180 1.00 93.75 193 GLU A C 1
ATOM 1595 O O . GLU A 1 193 ? 14.408 -5.720 -35.881 1.00 93.75 193 GLU A O 1
ATOM 1600 N N . ASN A 1 194 ? 16.304 -6.239 -34.774 1.00 90.25 194 ASN A N 1
ATOM 1601 C CA . ASN A 1 194 ? 16.475 -7.595 -35.298 1.00 90.25 194 ASN A CA 1
ATOM 1602 C C . ASN A 1 194 ? 16.303 -8.686 -34.225 1.00 90.25 194 ASN A C 1
ATOM 1604 O O . ASN A 1 194 ? 16.269 -9.876 -34.549 1.00 90.25 194 ASN A O 1
ATOM 1608 N N . GLY A 1 195 ? 16.190 -8.300 -32.950 1.00 85.69 195 GLY A N 1
ATOM 1609 C CA . GLY A 1 195 ? 16.056 -9.198 -31.803 1.00 85.69 195 GLY A CA 1
ATOM 1610 C C . GLY A 1 195 ? 14.663 -9.198 -31.163 1.00 85.69 195 GLY A C 1
ATOM 1611 O O . GLY A 1 195 ? 13.650 -8.860 -31.773 1.00 85.69 195 GLY A O 1
ATOM 1612 N N . LYS A 1 196 ? 14.600 -9.619 -29.892 1.00 88.25 196 LYS A N 1
ATOM 1613 C CA . LYS A 1 196 ? 13.355 -9.658 -29.095 1.00 88.25 196 LYS A CA 1
ATOM 1614 C C . LYS A 1 196 ? 13.187 -8.456 -28.161 1.00 88.25 196 LYS A C 1
ATOM 1616 O O . LYS A 1 196 ? 12.170 -8.367 -27.473 1.00 88.25 196 LYS A O 1
ATOM 1621 N N . LEU A 1 197 ? 14.152 -7.536 -28.131 1.00 94.62 197 LEU A N 1
ATOM 1622 C CA . LEU A 1 197 ? 14.221 -6.483 -27.119 1.00 94.62 197 LEU A CA 1
ATOM 1623 C C . LEU A 1 197 ? 13.036 -5.510 -27.206 1.00 94.62 197 LEU A C 1
ATOM 1625 O O . LEU A 1 197 ? 12.484 -5.127 -26.179 1.00 94.62 197 LEU A O 1
ATOM 1629 N N . MET A 1 198 ? 12.555 -5.209 -28.417 1.00 96.12 198 MET A N 1
ATOM 1630 C CA . MET A 1 198 ? 11.372 -4.360 -28.613 1.00 96.12 198 MET A CA 1
ATOM 1631 C C . MET A 1 198 ? 10.096 -4.965 -28.003 1.00 96.12 198 MET A C 1
ATOM 1633 O O . MET A 1 198 ? 9.245 -4.248 -27.480 1.00 96.12 198 MET A O 1
ATOM 1637 N N . SER A 1 199 ? 9.962 -6.296 -28.012 1.00 94.75 199 SER A N 1
ATOM 1638 C CA . SER A 1 199 ? 8.823 -6.955 -27.364 1.00 94.75 199 SER A CA 1
ATOM 1639 C C . SER A 1 199 ? 8.857 -6.782 -25.845 1.00 94.75 199 SER A C 1
ATOM 1641 O O . SER A 1 199 ? 7.795 -6.656 -25.240 1.00 94.75 199 SER A O 1
ATOM 1643 N N . LEU A 1 200 ? 10.050 -6.772 -25.237 1.00 95.69 200 LEU A N 1
ATOM 1644 C CA . LEU A 1 200 ? 10.214 -6.528 -23.801 1.00 95.69 200 LEU A CA 1
ATOM 1645 C C . LEU A 1 200 ? 9.916 -5.064 -23.452 1.00 95.69 200 LEU A C 1
ATOM 1647 O O . LEU A 1 200 ? 9.229 -4.815 -22.467 1.00 95.69 200 LEU A O 1
ATOM 1651 N N . VAL A 1 201 ? 10.349 -4.115 -24.291 1.00 97.50 201 VAL A N 1
ATOM 1652 C CA . VAL A 1 201 ? 10.014 -2.681 -24.164 1.00 97.50 201 VAL A CA 1
ATOM 1653 C C . VAL A 1 201 ? 8.505 -2.474 -24.144 1.00 97.50 201 VAL A C 1
ATOM 1655 O O . VAL A 1 201 ? 7.976 -1.922 -23.181 1.00 97.50 201 VAL A O 1
ATOM 1658 N N . ASN A 1 202 ? 7.801 -2.976 -25.158 1.00 96.88 202 ASN A N 1
ATOM 1659 C CA . ASN A 1 202 ? 6.355 -2.792 -25.256 1.00 96.88 202 ASN A CA 1
ATOM 1660 C C . ASN A 1 202 ? 5.604 -3.482 -24.110 1.00 96.88 202 ASN A C 1
ATOM 1662 O O . ASN A 1 202 ? 4.659 -2.915 -23.567 1.00 96.88 202 ASN A O 1
ATOM 1666 N N . TRP A 1 203 ? 6.045 -4.676 -23.696 1.00 96.75 203 TRP A N 1
ATOM 1667 C CA . TRP A 1 203 ? 5.462 -5.356 -22.539 1.00 96.75 203 TRP A CA 1
ATOM 1668 C C . TRP A 1 203 ? 5.650 -4.556 -21.244 1.00 96.75 203 TRP A C 1
ATOM 1670 O O . TRP A 1 203 ? 4.714 -4.448 -20.448 1.00 96.75 203 TRP A O 1
ATOM 1680 N N . GLN A 1 204 ? 6.832 -3.971 -21.039 1.00 97.19 204 GLN A N 1
ATOM 1681 C CA . GLN A 1 204 ? 7.135 -3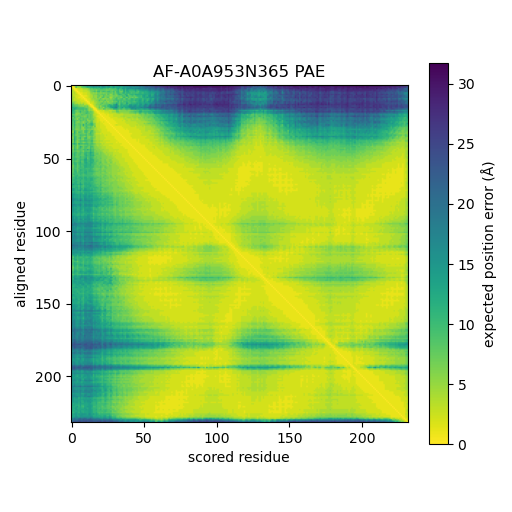.192 -19.843 1.00 97.19 204 GLN A CA 1
ATOM 1682 C C . GLN A 1 204 ? 6.319 -1.894 -19.793 1.00 97.19 204 GLN A C 1
ATOM 1684 O O . GLN A 1 204 ? 5.760 -1.580 -18.743 1.00 97.19 204 GLN A O 1
ATOM 1689 N N . ILE A 1 205 ? 6.162 -1.197 -20.927 1.00 97.88 205 ILE A N 1
ATOM 1690 C CA . ILE A 1 205 ? 5.263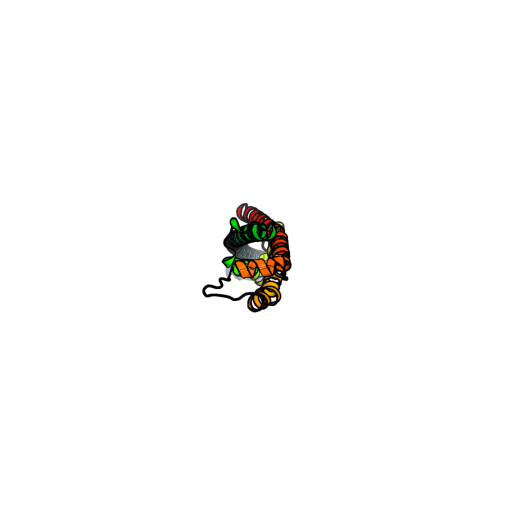 -0.034 -21.054 1.00 97.88 205 ILE A CA 1
ATOM 1691 C C . ILE A 1 205 ? 3.839 -0.424 -20.647 1.00 97.88 205 ILE A C 1
ATOM 1693 O O . ILE A 1 205 ? 3.286 0.161 -19.717 1.00 97.88 205 ILE A O 1
ATOM 1697 N N . SER A 1 206 ? 3.275 -1.468 -21.266 1.00 97.06 206 SER A N 1
ATOM 1698 C CA . SER A 1 206 ? 1.913 -1.922 -20.954 1.00 97.06 206 SER A CA 1
ATOM 1699 C C . SER A 1 206 ? 1.752 -2.333 -19.488 1.00 97.06 206 SER A C 1
ATOM 1701 O O . SER A 1 206 ? 0.719 -2.071 -18.872 1.00 97.06 206 SER A O 1
ATOM 1703 N N . SER A 1 207 ? 2.774 -2.962 -18.905 1.00 96.75 207 SER A N 1
ATOM 1704 C CA . SER A 1 207 ? 2.766 -3.372 -17.497 1.00 96.75 207 SER A CA 1
ATOM 1705 C C . SER A 1 207 ? 2.792 -2.180 -16.546 1.00 96.75 207 SER A C 1
ATOM 1707 O O . SER A 1 207 ? 2.137 -2.216 -15.505 1.00 96.75 207 SER A O 1
ATOM 1709 N N . PHE A 1 208 ? 3.519 -1.120 -16.890 1.00 96.62 208 PHE A N 1
ATOM 1710 C CA . PHE A 1 208 ? 3.523 0.128 -16.137 1.00 96.62 208 PHE A CA 1
ATOM 1711 C C . PHE A 1 208 ? 2.195 0.875 -16.244 1.00 96.62 208 PHE A C 1
ATOM 1713 O O . PHE A 1 208 ? 1.629 1.256 -15.220 1.00 96.62 208 PHE A O 1
ATOM 1720 N N . GLU A 1 209 ? 1.649 1.020 -17.448 1.00 95.12 209 GLU A N 1
ATOM 1721 C CA . GLU A 1 209 ? 0.351 1.667 -17.666 1.00 95.12 209 GLU A CA 1
ATOM 1722 C C . GLU A 1 209 ? -0.782 0.951 -16.921 1.00 95.12 209 GLU A C 1
ATOM 1724 O O . GLU A 1 209 ? -1.637 1.598 -16.316 1.00 95.12 209 GLU A O 1
ATOM 1729 N N . ALA A 1 210 ? -0.759 -0.385 -16.887 1.00 95.12 210 ALA A N 1
ATOM 1730 C CA . ALA A 1 210 ? -1.754 -1.181 -16.175 1.00 95.12 210 ALA A CA 1
ATOM 1731 C C . ALA A 1 210 ? -1.740 -0.969 -14.646 1.00 95.12 210 ALA A C 1
ATOM 1733 O O . ALA A 1 210 ? -2.767 -1.170 -13.995 1.00 95.12 210 ALA A O 1
ATOM 1734 N N . GLN A 1 211 ? -0.608 -0.553 -14.064 1.00 95.00 211 GLN A N 1
ATOM 1735 C CA . GLN A 1 211 ? -0.476 -0.308 -12.621 1.00 95.00 211 GLN A CA 1
ATOM 1736 C C . GLN A 1 211 ? -1.036 1.056 -12.192 1.00 95.00 211 GLN A C 1
ATOM 1738 O O . GLN A 1 211 ? -1.514 1.196 -11.062 1.00 95.00 211 GLN A O 1
ATOM 1743 N N . ILE A 1 212 ? -1.011 2.057 -13.079 1.00 96.00 212 ILE A N 1
ATOM 1744 C CA . ILE A 1 212 ? -1.368 3.450 -12.760 1.00 96.00 212 ILE A CA 1
ATOM 1745 C C . ILE A 1 212 ? -2.772 3.576 -12.135 1.00 96.00 212 ILE A C 1
ATOM 1747 O O . ILE A 1 212 ? -2.868 4.130 -11.035 1.00 96.00 212 ILE A O 1
ATOM 1751 N N . PRO A 1 213 ? -3.854 3.022 -12.726 1.00 96.44 213 PRO A N 1
ATOM 1752 C CA . PRO A 1 213 ? -5.205 3.229 -12.199 1.00 96.44 213 PRO A CA 1
ATOM 1753 C C . PRO A 1 213 ? -5.404 2.644 -10.796 1.00 96.44 213 PRO A C 1
ATOM 1755 O O . PRO A 1 213 ? -6.204 3.146 -10.005 1.00 96.44 213 PRO A O 1
ATOM 1758 N N . GLU A 1 214 ? -4.694 1.560 -10.473 1.00 95.44 214 GLU A N 1
ATOM 1759 C CA . GLU A 1 214 ? -4.754 0.944 -9.148 1.00 95.44 214 GLU A CA 1
ATOM 1760 C C . GLU A 1 214 ? -4.073 1.819 -8.091 1.00 95.44 214 GLU A C 1
ATOM 1762 O O . GLU A 1 214 ? -4.634 2.026 -7.012 1.00 95.44 214 GLU A O 1
ATOM 1767 N N . ILE A 1 215 ? -2.911 2.388 -8.422 1.00 97.56 215 ILE A N 1
ATOM 1768 C CA . ILE A 1 215 ? -2.167 3.305 -7.552 1.00 97.56 215 ILE A CA 1
ATOM 1769 C C . ILE A 1 215 ? -2.986 4.579 -7.287 1.00 97.56 215 ILE A C 1
ATOM 1771 O O . ILE A 1 215 ? -3.178 4.959 -6.130 1.00 97.56 215 ILE A O 1
ATOM 1775 N N . GLU A 1 216 ? -3.538 5.204 -8.329 1.00 98.06 216 GLU A N 1
ATOM 1776 C CA . GLU A 1 216 ? -4.370 6.413 -8.211 1.00 98.06 216 GLU A CA 1
ATOM 1777 C C . GLU A 1 216 ? -5.634 6.175 -7.374 1.00 98.06 216 GLU A C 1
ATOM 1779 O O . GLU A 1 216 ? -6.012 6.992 -6.523 1.00 98.06 216 GLU A O 1
ATOM 1784 N N . LYS A 1 217 ? -6.272 5.014 -7.566 1.00 97.56 217 LYS A N 1
ATOM 1785 C CA . LYS A 1 217 ? -7.418 4.596 -6.758 1.00 97.56 217 LYS A CA 1
ATOM 1786 C C . LYS A 1 217 ? -7.039 4.458 -5.284 1.00 97.56 217 LYS A C 1
ATOM 1788 O O . LYS A 1 217 ? -7.796 4.915 -4.427 1.00 97.56 217 LYS A O 1
ATOM 1793 N N . ASN A 1 218 ? -5.892 3.856 -4.976 1.00 98.12 218 ASN A N 1
ATOM 1794 C CA . ASN A 1 218 ? -5.435 3.701 -3.595 1.00 98.12 218 ASN A CA 1
ATOM 1795 C C . ASN A 1 218 ? -5.136 5.055 -2.937 1.00 98.12 218 ASN A C 1
ATOM 1797 O O . ASN A 1 218 ? -5.549 5.264 -1.797 1.00 98.12 218 ASN A O 1
ATOM 1801 N N . ILE A 1 219 ? -4.526 5.997 -3.666 1.00 98.69 219 ILE A N 1
ATOM 1802 C CA . ILE A 1 219 ? -4.311 7.374 -3.188 1.00 98.69 219 ILE A CA 1
ATOM 1803 C C . ILE A 1 219 ? -5.647 8.038 -2.837 1.00 98.69 219 ILE A C 1
ATOM 1805 O O . ILE A 1 219 ? -5.797 8.583 -1.743 1.00 98.69 219 ILE A O 1
ATOM 1809 N N . THR A 1 220 ? -6.634 7.950 -3.731 1.00 98.44 220 THR A N 1
ATOM 1810 C CA . THR A 1 220 ? -7.951 8.572 -3.525 1.00 98.44 220 THR A CA 1
ATOM 1811 C C . THR A 1 220 ? -8.656 7.983 -2.301 1.00 98.44 220 THR A C 1
ATOM 1813 O O . THR A 1 220 ? -9.155 8.719 -1.450 1.00 98.44 220 THR A O 1
ATOM 1816 N N . ILE A 1 221 ? -8.654 6.652 -2.155 1.00 98.12 221 ILE A N 1
ATOM 1817 C CA . ILE A 1 221 ? -9.266 5.982 -0.997 1.00 98.12 221 ILE A CA 1
ATOM 1818 C C . ILE A 1 221 ? -8.561 6.383 0.307 1.00 98.12 221 ILE A C 1
ATOM 1820 O O . ILE A 1 221 ? -9.240 6.629 1.307 1.00 98.12 221 ILE A O 1
ATOM 1824 N N . ALA A 1 222 ? -7.228 6.473 0.307 1.00 98.50 222 ALA A N 1
ATOM 1825 C CA . ALA A 1 222 ? -6.463 6.899 1.476 1.00 98.50 222 ALA A CA 1
ATOM 1826 C C . ALA A 1 222 ? -6.802 8.344 1.885 1.00 98.50 222 ALA A C 1
ATOM 1828 O O . ALA A 1 222 ? -7.056 8.606 3.060 1.00 98.50 222 ALA A O 1
ATOM 1829 N N . GLN A 1 223 ? -6.902 9.267 0.923 1.00 98.38 223 GLN A N 1
ATOM 1830 C CA . GLN A 1 223 ? -7.305 10.657 1.170 1.00 98.38 223 GLN A CA 1
ATOM 1831 C C . GLN A 1 223 ? -8.731 10.758 1.734 1.00 98.38 223 GLN A C 1
ATOM 1833 O O . GLN A 1 223 ? -8.975 11.497 2.690 1.00 98.38 223 GLN A O 1
ATOM 1838 N N . GLU A 1 224 ? -9.677 9.987 1.188 1.00 97.12 224 GLU A N 1
ATOM 1839 C CA . GLU A 1 224 ? -11.040 9.913 1.724 1.00 97.12 224 GLU A CA 1
ATOM 1840 C C . GLU A 1 224 ? -11.066 9.389 3.165 1.00 97.12 224 GLU A C 1
ATOM 1842 O O . GLU A 1 224 ? -11.812 9.906 3.998 1.00 97.12 224 GLU A O 1
ATOM 1847 N N . LEU A 1 225 ? -10.265 8.362 3.467 1.00 97.62 225 LEU A N 1
ATOM 1848 C CA . LEU A 1 225 ? -10.140 7.796 4.808 1.00 97.62 225 LEU A CA 1
ATOM 1849 C C . LEU A 1 225 ? -9.583 8.814 5.805 1.00 97.62 225 LEU A C 1
ATOM 1851 O O . LEU A 1 225 ? -10.177 8.982 6.869 1.00 97.62 225 LEU A O 1
ATOM 1855 N N . ILE A 1 226 ? -8.522 9.540 5.445 1.00 97.69 226 ILE A N 1
ATOM 1856 C CA . ILE A 1 226 ? -7.981 10.642 6.258 1.00 97.69 226 ILE A CA 1
ATOM 1857 C C . ILE A 1 226 ? -9.075 11.683 6.524 1.00 97.69 226 ILE A C 1
ATOM 1859 O O . ILE A 1 226 ? -9.300 12.080 7.668 1.00 97.69 226 ILE A O 1
ATOM 1863 N N . GLY A 1 227 ? -9.831 12.075 5.494 1.00 95.81 227 GLY A N 1
ATOM 1864 C CA . GLY A 1 227 ? -10.942 13.019 5.633 1.00 95.81 227 GLY A CA 1
ATOM 1865 C C . GLY A 1 227 ? -12.078 12.531 6.544 1.00 95.81 227 GLY A C 1
ATOM 1866 O O . GLY A 1 227 ? -12.772 13.348 7.146 1.00 95.81 227 GLY A O 1
ATOM 1867 N N . LEU A 1 228 ? -12.289 11.217 6.661 1.00 93.94 228 LEU A N 1
ATOM 1868 C CA . LEU A 1 228 ? -13.268 10.631 7.585 1.00 93.94 228 LEU A CA 1
ATOM 1869 C C . LEU A 1 228 ? -12.738 10.521 9.017 1.00 93.94 228 LEU A C 1
ATOM 1871 O O . LEU A 1 228 ? -13.524 10.644 9.955 1.00 93.94 228 LEU A O 1
ATOM 1875 N N . ILE A 1 229 ? -11.437 10.276 9.185 1.00 94.06 229 ILE A N 1
ATOM 1876 C CA . ILE A 1 229 ? -10.785 10.175 10.495 1.00 94.06 229 ILE A CA 1
ATOM 1877 C C . ILE A 1 229 ? -10.684 11.556 11.158 1.00 94.06 229 ILE A C 1
ATOM 1879 O O . ILE A 1 229 ? -11.037 11.693 12.324 1.00 94.06 229 ILE A O 1
ATOM 1883 N N . THR A 1 230 ? -10.292 12.579 10.397 1.00 87.06 230 THR A N 1
ATOM 1884 C CA . THR A 1 230 ? -10.063 13.955 10.885 1.00 87.06 230 THR A CA 1
ATOM 1885 C C . THR A 1 230 ? -11.336 14.740 11.214 1.00 87.06 230 THR A C 1
ATOM 1887 O O . THR A 1 230 ? -11.287 15.695 11.982 1.00 87.06 230 THR A O 1
ATOM 1890 N N . LYS A 1 231 ? -12.494 14.368 10.651 1.00 75.31 231 LYS A N 1
ATOM 1891 C CA . LYS A 1 231 ? -13.797 15.026 10.904 1.00 75.31 231 LYS A CA 1
ATOM 1892 C C . LYS A 1 231 ? -14.511 14.539 12.175 1.00 75.31 231 LYS A C 1
ATOM 1894 O O . LYS A 1 231 ? -15.704 14.807 12.334 1.00 75.31 231 LYS A O 1
ATOM 1899 N N . LYS A 1 232 ? -13.824 13.776 13.021 1.00 56.66 232 LYS A N 1
ATOM 1900 C CA . LYS A 1 232 ? -14.359 13.133 14.223 1.00 56.66 232 LYS A CA 1
ATOM 1901 C C . LYS A 1 232 ? -14.100 13.981 15.466 1.00 56.66 232 LYS A C 1
ATOM 1903 O O . LYS A 1 232 ? -14.986 13.970 16.346 1.00 56.66 232 LYS A O 1
#

Mean predicted aligned error: 6.69 Å

Nearest PDB structures (foldseek):
  8to0-assembly1_GY  TM=3.208E-01  e=9.448E-01  Mus musculus
  8otz-assembly1_BQ  TM=2.317E-01  e=3.833E-01  Bos taurus
  8c7d-assembly1_A  TM=2.008E-01  e=3.645E-01  Homo sapiens
  3o1h-assembly1_A  TM=2.348E-01  e=1.276E+00  Vibrio parahaemolyticus
  9cpc-assembly1_3K  TM=2.476E-01  e=6.347E+00  Sus scrofa

pLDDT: mean 92.55, std 8.44, range [56.66, 98.75]

Radius of gyration: 34.32 Å; Cα contacts (8 Å, |Δi|>4): 184; chains: 1; bounding box: 75×29×106 Å

Foldseek 3Di:
DPVVLVVVLVVCVVVVNVVVSVVSVVVVVVVVVVVVVVVVVVVVVVVLVVLVVLVLVLLVVLLVLLVVLLVLLVVLLVLLVVLLVQLVCVLVVVPVVDDQQCVLVSLLDADAQDDGCPSVVVCVVVVSLVSPPPPVLSVLSCCLRVPLSVVLNVLRVVVNVCSVPPRNVVCVVQFDADPPRTTDNVSSVCCCVPNCVSVSSVVSSVSSVVSNVSSVVSSVSSVVSSVVSVVD

Sequence (232 aa):
MIKFFRIIRQNLVTENKFSKYLIYAIGEIILVVIGILIAISINNWNIDRLEKKEVANFLEQIETELNWDIIHFNQTLSNIQRYTYYLDKVSDRKYDEIDLSQLPNSLAMNSSSKNFGLSYTKMLESGIIKHIENSQISKKLQTYYLVNCAKYNISIEFHANFVSDHIEGPLLLMLNHKRDFLVDPIEVIDQLENGKLMSLVNWQISSFEAQIPEIEKNITIAQELIGLITKK

Secondary structure (DSSP, 8-state):
--HHHHHHHHHHHHTT-HHHHHHHHHHHHHHHHHHHHHHHHHHHHHHHHHHHHHHHHHHHHHHHHHHHHHHHHHHHHHHHHHHHHHHHHHHTT-GGGS-GGGHHHHHS--PPP----HHHHHHHHTSGGGG-S-HHHHHHHHHIIIIIIHHHHHHHHHHHHHHIIIIIHHHHHHS---GGG---HHHHHHHHHHSSHHHHHHHHHHHHHHHHHHHHHHHHHHHHHHHHHHT-

Solvent-accessible surface area (backbone atoms only — not comparable to full-atom values): 12749 Å² total; per-residue (Å²): 128,66,69,68,63,56,52,55,48,54,58,29,59,78,66,75,36,59,74,58,40,51,54,52,52,51,50,50,51,52,54,50,50,52,53,51,51,51,51,52,50,54,51,50,52,52,50,55,52,50,52,50,51,51,46,50,56,44,51,54,50,37,45,54,50,39,53,52,50,40,51,53,42,51,53,52,50,53,48,45,54,55,41,40,56,54,45,49,34,58,74,71,63,43,58,92,82,50,74,60,31,49,46,59,60,55,65,50,61,63,60,79,64,71,96,73,52,67,54,53,49,53,33,54,76,72,50,51,56,76,69,51,84,56,62,66,57,56,52,50,52,49,46,43,49,71,46,52,51,45,51,50,33,54,54,30,48,51,48,32,52,45,31,51,71,69,38,45,53,52,48,65,74,75,46,72,70,48,80,94,66,27,39,52,48,70,60,49,48,48,32,46,76,76,52,66,50,47,59,53,48,54,49,50,42,53,55,48,61,68,47,47,65,59,44,55,49,51,40,52,52,38,54,53,48,41,58,60,62,74,75,109